Protein AF-A0A173W4I9-F1 (afdb_monomer_lite)

Radius of gyration: 25.07 Å; chains: 1; bounding box: 62×44×71 Å

Structure (mmCIF, N/CA/C/O backbone):
data_AF-A0A173W4I9-F1
#
_entry.id   AF-A0A173W4I9-F1
#
loop_
_atom_site.group_PDB
_atom_site.id
_atom_site.type_symbol
_atom_site.label_atom_id
_atom_site.label_alt_id
_atom_site.label_comp_id
_atom_site.label_asym_id
_atom_site.label_entity_id
_atom_site.label_seq_id
_atom_site.pdbx_PDB_ins_code
_atom_site.Cartn_x
_atom_site.Cartn_y
_atom_site.Cartn_z
_atom_site.occupancy
_atom_site.B_iso_or_equiv
_atom_site.auth_seq_id
_atom_site.auth_comp_id
_atom_site.auth_asym_id
_atom_site.auth_atom_id
_atom_site.pdbx_PDB_model_num
ATOM 1 N N . MET A 1 1 ? 8.060 25.726 -32.186 1.00 40.91 1 MET A N 1
ATOM 2 C CA . MET A 1 1 ? 8.024 24.539 -31.306 1.00 40.91 1 MET A CA 1
ATOM 3 C C . MET A 1 1 ? 9.187 23.653 -31.722 1.00 40.91 1 MET A C 1
ATOM 5 O O . MET A 1 1 ? 9.222 23.256 -32.879 1.00 40.91 1 MET A O 1
ATOM 9 N N . VAL A 1 2 ? 10.199 23.470 -30.872 1.00 37.38 2 VAL A N 1
ATOM 10 C CA . VAL A 1 2 ? 11.366 22.638 -31.219 1.00 37.38 2 V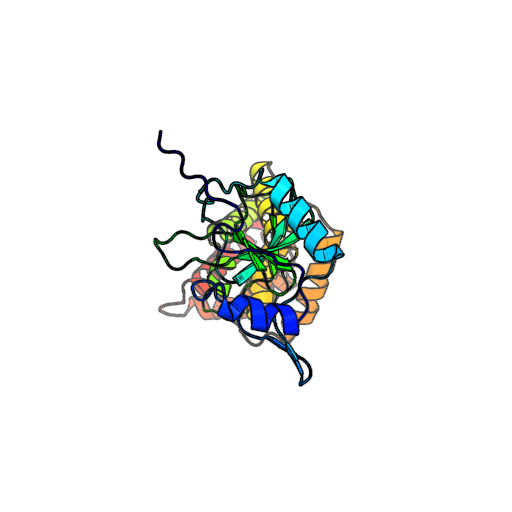AL A CA 1
ATOM 11 C C . VAL A 1 2 ? 10.938 21.176 -31.111 1.00 37.38 2 VAL A C 1
ATOM 13 O O . VAL A 1 2 ? 10.431 20.771 -30.070 1.00 37.38 2 VAL A O 1
ATOM 16 N N . ASN A 1 3 ? 11.084 20.404 -32.189 1.00 48.25 3 ASN A N 1
ATOM 17 C CA . ASN A 1 3 ? 10.835 18.965 -32.166 1.00 48.25 3 ASN A CA 1
ATOM 18 C C . ASN A 1 3 ? 11.936 18.296 -31.325 1.00 48.25 3 ASN A C 1
ATOM 20 O O . ASN A 1 3 ? 13.100 18.313 -31.715 1.00 48.25 3 ASN A O 1
ATOM 24 N N . THR A 1 4 ? 11.584 17.769 -30.153 1.00 57.00 4 THR A N 1
ATOM 25 C CA . THR A 1 4 ? 12.528 17.134 -29.215 1.00 57.00 4 THR A CA 1
ATOM 26 C C . THR A 1 4 ? 12.591 15.614 -29.354 1.00 57.00 4 THR A C 1
ATOM 28 O O . THR A 1 4 ? 13.256 14.957 -28.552 1.00 57.00 4 THR A O 1
ATOM 31 N N . LYS A 1 5 ? 11.916 15.041 -30.357 1.00 62.22 5 LYS A N 1
ATOM 32 C CA . LYS A 1 5 ? 11.878 13.596 -30.580 1.00 62.22 5 LYS A CA 1
ATOM 33 C C . LYS A 1 5 ? 13.250 13.048 -30.980 1.00 62.22 5 LYS A C 1
ATOM 35 O O . LYS A 1 5 ? 13.965 13.664 -31.769 1.00 62.22 5 LYS A O 1
ATOM 40 N N . ARG A 1 6 ? 13.620 11.884 -30.443 1.00 63.22 6 ARG A N 1
ATOM 41 C CA . ARG A 1 6 ? 14.870 11.169 -30.775 1.00 63.22 6 ARG A CA 1
ATOM 42 C C . ARG A 1 6 ? 14.572 9.746 -31.215 1.00 63.22 6 ARG A C 1
ATOM 44 O O . ARG A 1 6 ? 13.616 9.189 -30.706 1.00 63.22 6 ARG A O 1
ATOM 51 N N . PRO A 1 7 ? 15.379 9.104 -32.068 1.00 68.06 7 PRO A N 1
ATOM 52 C CA . PRO A 1 7 ? 15.163 7.697 -32.369 1.00 68.06 7 PRO A CA 1
ATOM 53 C C . PRO A 1 7 ? 15.166 6.808 -31.112 1.00 68.06 7 PRO A C 1
ATOM 55 O O . PRO A 1 7 ? 15.965 7.047 -30.204 1.00 68.06 7 PRO A O 1
ATOM 58 N N . LEU A 1 8 ? 14.311 5.775 -31.061 1.00 68.62 8 LEU A N 1
ATOM 59 C CA . LEU A 1 8 ? 14.163 4.886 -29.887 1.00 68.62 8 LEU A CA 1
ATOM 60 C C . LEU A 1 8 ? 15.501 4.357 -29.356 1.00 68.62 8 LEU A C 1
ATOM 62 O O . LEU A 1 8 ? 15.730 4.254 -28.155 1.00 68.62 8 LEU A O 1
ATOM 66 N N . LEU A 1 9 ? 16.399 4.057 -30.285 1.00 72.81 9 LEU A N 1
ATOM 67 C CA . LEU A 1 9 ? 17.717 3.504 -30.035 1.00 72.81 9 LEU A CA 1
ATOM 68 C C . LEU A 1 9 ? 18.762 4.367 -30.748 1.00 72.81 9 LEU A C 1
ATOM 70 O O . LEU A 1 9 ? 19.628 3.853 -31.439 1.00 72.81 9 LEU A O 1
ATOM 74 N N . TYR A 1 10 ? 18.666 5.696 -30.610 1.00 67.50 10 TYR A N 1
ATOM 75 C CA . TYR A 1 10 ? 19.456 6.660 -31.395 1.00 67.50 10 TYR A CA 1
ATOM 76 C C . TYR A 1 10 ? 20.985 6.501 -31.309 1.00 67.50 10 TYR A C 1
ATOM 78 O O . TYR A 1 10 ? 21.690 7.019 -32.169 1.00 67.50 10 TYR A O 1
ATOM 86 N N . ASN A 1 11 ? 21.490 5.784 -30.301 1.00 70.81 11 ASN A N 1
ATOM 87 C CA . ASN A 1 11 ? 22.911 5.476 -30.117 1.00 70.81 11 ASN A CA 1
ATOM 88 C C . ASN A 1 11 ? 23.282 4.013 -30.422 1.00 70.81 11 ASN A C 1
ATOM 90 O O . ASN A 1 11 ? 24.435 3.632 -30.226 1.00 70.81 11 ASN A O 1
ATOM 94 N N . TYR A 1 12 ? 22.335 3.187 -30.870 1.00 76.94 12 TYR A N 1
ATOM 95 C CA . TYR A 1 12 ? 22.558 1.769 -31.134 1.00 76.94 12 TYR A CA 1
ATOM 96 C C . TYR A 1 12 ? 22.303 1.431 -32.597 1.00 76.94 12 TYR A C 1
ATOM 98 O O . TYR A 1 12 ? 21.342 1.886 -33.213 1.00 76.94 12 TYR A O 1
ATOM 106 N N . VAL A 1 13 ? 23.161 0.568 -33.131 1.00 78.19 13 VAL A N 1
ATOM 107 C CA . VAL A 1 13 ? 23.010 -0.037 -34.451 1.00 78.19 13 VAL A CA 1
ATOM 108 C C . VAL A 1 13 ? 23.039 -1.546 -34.256 1.00 78.19 13 VAL A C 1
ATOM 110 O O . VAL A 1 13 ? 23.976 -2.076 -33.661 1.00 78.19 13 VAL A O 1
ATOM 113 N N . PHE A 1 14 ? 22.004 -2.227 -34.739 1.00 84.06 14 PHE A N 1
ATOM 114 C CA . PHE A 1 14 ? 21.912 -3.684 -34.697 1.00 84.06 14 PHE A CA 1
ATOM 115 C C . PHE A 1 14 ? 22.482 -4.248 -35.990 1.00 84.06 14 PHE A C 1
ATOM 117 O O . PHE A 1 14 ? 22.124 -3.797 -37.078 1.00 84.06 14 PHE A O 1
ATOM 124 N N . VAL A 1 15 ? 23.377 -5.223 -35.866 1.00 84.25 15 VAL A N 1
ATOM 125 C CA . VAL A 1 15 ? 24.056 -5.846 -37.001 1.00 84.25 15 VAL A CA 1
ATOM 126 C C . VAL A 1 15 ? 23.868 -7.350 -36.895 1.00 84.25 15 VAL A C 1
ATOM 128 O O . VAL A 1 15 ? 24.132 -7.935 -35.847 1.00 84.25 15 VAL A O 1
ATOM 131 N N . HIS A 1 16 ? 23.411 -7.969 -37.978 1.00 86.62 16 HIS A N 1
ATOM 132 C CA . HIS A 1 16 ? 23.367 -9.419 -38.101 1.00 86.62 16 HIS A CA 1
ATOM 133 C C . HIS A 1 16 ? 24.709 -9.893 -38.671 1.00 86.62 16 HIS A C 1
ATOM 135 O O . HIS A 1 16 ? 24.969 -9.712 -39.860 1.00 86.62 16 HIS A O 1
ATOM 141 N N . ALA A 1 17 ? 25.576 -10.420 -37.808 1.00 83.06 17 ALA A N 1
ATOM 142 C CA . ALA A 1 17 ? 26.940 -10.814 -38.148 1.00 83.06 17 ALA A CA 1
ATOM 143 C C . ALA A 1 17 ? 27.454 -11.911 -37.203 1.00 83.06 17 ALA A C 1
ATOM 145 O O . ALA A 1 17 ? 27.052 -11.989 -36.041 1.00 83.06 17 ALA A O 1
ATOM 146 N N . SER A 1 18 ? 28.375 -12.729 -37.701 1.00 83.62 18 SER A N 1
ATOM 147 C CA . SER A 1 18 ? 29.191 -13.661 -36.917 1.00 83.62 18 SER A CA 1
ATOM 148 C C . SER A 1 18 ? 30.296 -12.937 -36.132 1.00 83.62 18 SER A C 1
ATOM 150 O O . SER A 1 18 ? 30.616 -11.775 -36.398 1.00 83.62 18 SER A O 1
ATOM 152 N N . GLU A 1 19 ? 30.926 -13.617 -35.167 1.00 77.44 19 GLU A N 1
ATOM 153 C CA . GLU A 1 19 ? 32.027 -13.019 -34.393 1.00 77.44 19 GLU A CA 1
ATOM 154 C C . GLU A 1 19 ? 33.219 -12.609 -35.278 1.00 77.44 19 GLU A C 1
ATOM 156 O O . GLU A 1 19 ? 33.793 -11.538 -35.073 1.00 77.44 19 GLU A O 1
ATOM 161 N N . ASP A 1 20 ? 33.550 -13.400 -36.301 1.00 81.31 20 ASP A N 1
ATOM 162 C CA . ASP A 1 20 ? 34.651 -13.105 -37.231 1.00 81.31 20 ASP A CA 1
ATOM 163 C C . ASP A 1 20 ? 34.370 -11.851 -38.079 1.00 81.31 20 ASP A C 1
ATOM 165 O O . ASP A 1 20 ? 35.250 -11.010 -38.316 1.00 81.31 20 ASP A O 1
ATOM 169 N N . GLU A 1 21 ? 33.113 -11.671 -38.487 1.00 84.56 21 GLU A N 1
ATOM 170 C CA . GLU A 1 21 ? 32.650 -10.471 -39.187 1.00 84.56 21 GLU A CA 1
ATOM 171 C C . GLU A 1 21 ? 32.665 -9.245 -38.263 1.00 84.56 21 GLU A C 1
ATOM 173 O O . GLU A 1 21 ? 33.073 -8.164 -38.690 1.00 84.56 21 GLU A O 1
ATOM 178 N N . ILE A 1 22 ? 32.320 -9.407 -36.980 1.00 79.19 22 ILE A N 1
ATOM 179 C CA . ILE A 1 22 ? 32.403 -8.353 -35.954 1.00 79.19 22 ILE A CA 1
ATOM 180 C C . ILE A 1 22 ? 33.847 -7.852 -35.782 1.00 79.19 22 ILE A C 1
ATOM 182 O O . ILE A 1 22 ? 34.084 -6.638 -35.741 1.00 79.19 22 ILE A O 1
ATOM 186 N N . PHE A 1 23 ? 34.831 -8.757 -35.720 1.00 77.19 23 PHE A N 1
ATOM 187 C CA . PHE A 1 23 ? 36.249 -8.379 -35.641 1.00 77.19 23 PHE A CA 1
ATOM 188 C C . PHE A 1 23 ? 36.706 -7.589 -36.870 1.00 77.19 23 PHE A C 1
ATOM 190 O O . PHE A 1 23 ? 37.473 -6.627 -36.746 1.00 77.19 23 PHE A O 1
ATOM 197 N N . SER A 1 24 ? 36.205 -7.962 -38.045 1.00 80.62 24 SER A N 1
ATOM 198 C CA . SER A 1 24 ? 36.505 -7.277 -39.303 1.00 80.62 24 SER A CA 1
ATOM 199 C C . SER A 1 24 ? 35.850 -5.892 -39.360 1.00 80.62 24 SER A C 1
ATOM 201 O O . SER A 1 24 ? 36.526 -4.910 -39.670 1.00 80.62 24 SER A O 1
ATOM 203 N N . LEU A 1 25 ? 34.582 -5.779 -38.949 1.00 78.88 25 LEU A N 1
ATOM 204 C CA . LEU A 1 25 ? 33.828 -4.522 -38.858 1.00 78.88 25 LEU A CA 1
ATOM 205 C C . LEU A 1 25 ? 34.499 -3.499 -37.937 1.00 78.88 25 LEU A C 1
ATOM 207 O O . LEU A 1 25 ? 34.550 -2.310 -38.259 1.00 78.88 25 LEU A O 1
ATOM 211 N N . LYS A 1 26 ? 35.076 -3.948 -36.816 1.00 75.00 26 LYS A N 1
ATOM 212 C CA . LYS A 1 26 ? 35.781 -3.070 -35.870 1.00 75.00 26 LYS A CA 1
ATOM 213 C C . LYS A 1 26 ? 37.003 -2.381 -36.491 1.00 75.00 26 LYS A C 1
ATOM 215 O O . LYS A 1 26 ? 37.354 -1.276 -36.085 1.00 75.00 26 LYS A O 1
ATOM 220 N N . ARG A 1 27 ? 37.641 -3.002 -37.491 1.00 75.62 27 ARG A N 1
ATOM 221 C CA . ARG A 1 27 ? 38.767 -2.398 -38.228 1.00 75.62 27 ARG A CA 1
ATOM 222 C C . ARG A 1 27 ? 38.309 -1.295 -39.181 1.00 75.62 27 ARG A C 1
ATOM 224 O O . ARG A 1 27 ? 39.072 -0.368 -39.428 1.00 75.62 27 ARG A O 1
ATOM 231 N N . THR A 1 28 ? 37.091 -1.395 -39.709 1.00 76.94 28 THR A N 1
ATOM 232 C CA . THR A 1 28 ? 36.529 -0.444 -40.682 1.00 76.94 28 THR A CA 1
ATOM 233 C C . THR A 1 28 ? 35.700 0.669 -40.042 1.00 76.94 28 THR A C 1
ATOM 235 O O . THR A 1 28 ? 35.569 1.738 -40.629 1.00 76.94 28 THR A O 1
ATOM 238 N N . LEU A 1 29 ? 35.155 0.447 -38.841 1.00 75.88 29 LEU A N 1
ATOM 239 C CA . LEU A 1 29 ? 34.267 1.376 -38.133 1.00 75.88 29 LEU A CA 1
ATOM 240 C C . LEU A 1 29 ? 34.763 1.651 -36.697 1.00 75.88 29 LEU A C 1
ATOM 242 O O . LEU A 1 29 ? 34.082 1.309 -35.731 1.00 75.88 29 LEU A O 1
ATOM 246 N N . PRO A 1 30 ? 35.935 2.293 -36.523 1.00 70.94 30 PRO A N 1
ATOM 247 C CA . PRO A 1 30 ? 36.577 2.450 -35.212 1.00 70.94 30 PRO A CA 1
ATOM 248 C C . PRO A 1 30 ? 35.808 3.356 -34.236 1.00 70.94 30 PRO A C 1
ATOM 250 O O . PRO A 1 30 ? 36.091 3.348 -33.042 1.00 70.94 30 PRO A O 1
ATOM 253 N N . LEU A 1 31 ? 34.852 4.148 -34.734 1.00 70.88 31 LEU A N 1
ATOM 254 C CA . LEU A 1 31 ? 34.030 5.058 -33.929 1.00 70.88 31 LEU A CA 1
ATOM 255 C C . LEU A 1 31 ? 32.879 4.347 -33.203 1.00 70.88 31 LEU A C 1
ATOM 257 O O . LEU A 1 31 ? 32.337 4.895 -32.245 1.00 70.88 31 LEU A O 1
ATOM 261 N N . TYR A 1 32 ? 32.505 3.143 -33.642 1.00 69.25 32 TYR A N 1
ATOM 262 C CA . TYR A 1 32 ? 31.435 2.368 -33.026 1.00 69.25 32 TYR A CA 1
ATOM 263 C C . TYR A 1 32 ? 32.016 1.351 -32.051 1.00 69.25 32 TYR A C 1
ATOM 265 O O . TYR A 1 32 ? 32.906 0.568 -32.382 1.00 69.25 32 TYR A O 1
ATOM 273 N N . ASN A 1 33 ? 31.479 1.348 -30.834 1.00 74.62 33 ASN A N 1
ATOM 274 C CA . ASN A 1 33 ? 31.843 0.382 -29.812 1.00 74.62 33 ASN A CA 1
ATOM 275 C C . ASN A 1 33 ? 30.737 -0.659 -29.674 1.00 74.62 33 ASN A C 1
ATOM 277 O O . ASN A 1 33 ? 29.567 -0.316 -29.511 1.00 74.62 33 ASN A O 1
ATOM 281 N N . PHE A 1 34 ? 31.123 -1.933 -29.701 1.00 74.94 34 PHE A N 1
ATOM 282 C CA . PHE A 1 34 ? 30.233 -3.013 -29.292 1.00 74.94 34 PHE A CA 1
ATOM 283 C C . PHE A 1 34 ? 29.976 -2.929 -27.789 1.00 74.94 34 PHE A C 1
ATOM 285 O O . PHE A 1 34 ? 30.840 -2.493 -27.020 1.00 74.94 34 PHE A O 1
ATOM 292 N N . LEU A 1 35 ? 28.792 -3.377 -27.374 1.00 74.06 35 LEU A N 1
ATOM 293 C CA . LEU A 1 35 ? 28.465 -3.489 -25.960 1.00 74.06 35 LEU A CA 1
ATOM 294 C C . LEU A 1 35 ? 29.471 -4.403 -25.232 1.00 74.06 35 LEU A C 1
ATOM 296 O O . LEU A 1 35 ? 29.987 -5.352 -25.836 1.00 74.06 35 LEU A O 1
ATOM 300 N N . PRO A 1 36 ? 29.755 -4.138 -23.941 1.00 71.06 36 PRO A N 1
ATOM 301 C CA . PRO A 1 36 ? 30.640 -4.980 -23.145 1.00 71.06 36 PRO A CA 1
ATOM 302 C C . PRO A 1 36 ? 30.188 -6.441 -23.159 1.00 71.06 36 PRO A C 1
ATOM 304 O O . PRO A 1 36 ? 28.990 -6.727 -23.148 1.00 71.06 36 PRO A O 1
ATOM 307 N N . ARG A 1 37 ? 31.151 -7.370 -23.154 1.00 74.38 37 ARG A N 1
ATOM 308 C CA . ARG A 1 37 ? 30.842 -8.801 -23.093 1.00 74.38 37 ARG A CA 1
ATOM 309 C C . ARG A 1 37 ? 30.132 -9.143 -21.788 1.00 74.38 37 ARG A C 1
ATOM 311 O O . ARG A 1 37 ? 30.540 -8.694 -20.716 1.00 74.38 37 ARG A O 1
ATOM 318 N N . VAL A 1 38 ? 29.119 -9.992 -21.884 1.00 68.88 38 VAL A N 1
ATOM 319 C CA . VAL A 1 38 ? 28.402 -10.531 -20.727 1.00 68.88 38 VAL A CA 1
ATOM 320 C C . VAL A 1 38 ? 29.040 -11.863 -20.354 1.00 68.88 38 VAL A C 1
ATOM 322 O O . VAL A 1 38 ? 29.400 -12.658 -21.223 1.00 68.88 38 VAL A O 1
ATOM 325 N N . SER A 1 39 ? 29.225 -12.081 -19.052 1.00 60.59 39 SER A N 1
ATOM 326 C CA . SER A 1 39 ? 29.755 -13.335 -18.517 1.00 60.59 39 SER A CA 1
ATOM 327 C C . SER A 1 39 ? 28.636 -14.082 -17.809 1.00 60.59 39 SER A C 1
ATOM 329 O O . SER A 1 39 ? 28.145 -13.629 -16.779 1.00 60.59 39 SER A O 1
ATOM 331 N N . SER A 1 40 ? 28.233 -15.220 -18.365 1.00 58.44 40 SER A N 1
ATOM 332 C CA . SER A 1 40 ? 27.232 -16.105 -17.768 1.00 58.44 40 SER A CA 1
ATOM 333 C C . SER A 1 40 ? 27.688 -17.554 -17.920 1.00 58.44 40 SER A C 1
ATOM 335 O O . SER A 1 40 ? 28.161 -17.953 -18.985 1.00 58.44 40 SER A O 1
ATOM 337 N N . GLY A 1 41 ? 27.632 -18.334 -16.836 1.00 58.94 41 GLY A N 1
ATOM 338 C CA . GLY A 1 41 ? 27.992 -19.759 -16.852 1.00 58.94 41 GLY A CA 1
ATOM 339 C C . GLY A 1 41 ? 29.429 -20.071 -17.304 1.00 58.94 41 GLY A C 1
ATOM 340 O O . GLY A 1 41 ? 29.657 -21.097 -17.938 1.00 58.94 41 GLY A O 1
ATOM 341 N N . GLY A 1 42 ? 30.397 -19.185 -17.035 1.00 68.19 42 GLY A N 1
ATOM 342 C CA . GLY A 1 42 ? 31.808 -19.381 -17.406 1.00 68.19 42 GLY A CA 1
ATOM 343 C C . GLY A 1 42 ? 32.149 -19.089 -18.874 1.00 68.19 42 GLY A C 1
ATOM 344 O O . GLY A 1 42 ? 33.289 -19.303 -19.282 1.00 68.19 42 GLY A O 1
ATOM 345 N N . ARG A 1 43 ? 31.199 -18.579 -19.671 1.00 65.56 43 ARG A N 1
ATOM 346 C CA . ARG A 1 43 ? 31.423 -18.135 -21.057 1.00 65.56 43 ARG A CA 1
ATOM 347 C C . ARG A 1 43 ? 31.270 -16.618 -21.166 1.00 65.56 43 ARG A C 1
ATOM 349 O O . ARG A 1 43 ? 30.379 -16.041 -20.547 1.00 65.56 43 ARG A O 1
ATOM 356 N N . SER A 1 44 ? 32.139 -15.988 -21.959 1.00 75.56 44 SER A N 1
ATOM 357 C CA . SER A 1 44 ? 32.142 -14.543 -22.223 1.00 75.56 44 SER A CA 1
ATOM 358 C C . SER A 1 44 ? 31.826 -14.280 -23.692 1.00 75.56 44 SER A C 1
ATOM 360 O O . SER A 1 44 ? 32.626 -14.624 -24.563 1.00 75.56 44 SER A O 1
ATOM 362 N N . TYR A 1 45 ? 30.678 -13.666 -23.965 1.00 75.69 45 TYR A N 1
ATOM 363 C CA . TYR A 1 45 ? 30.173 -13.433 -25.320 1.00 75.69 45 TYR A CA 1
ATOM 364 C C . TYR A 1 45 ? 29.691 -11.988 -25.489 1.00 75.69 45 TYR A C 1
ATOM 366 O O . TYR A 1 45 ? 29.387 -11.303 -24.507 1.00 75.69 45 TYR A O 1
ATOM 374 N N . PHE A 1 46 ? 29.659 -11.494 -26.730 1.00 77.44 46 PHE A N 1
ATOM 375 C CA . PHE A 1 46 ? 29.009 -10.214 -27.021 1.00 77.44 46 PHE A CA 1
ATOM 376 C C . PHE A 1 46 ? 27.496 -10.347 -26.828 1.00 77.44 46 PHE A C 1
ATOM 378 O O . PHE A 1 46 ? 26.945 -11.358 -27.259 1.00 77.44 46 PHE A O 1
ATOM 385 N N . PRO A 1 47 ? 26.810 -9.358 -26.226 1.00 79.31 47 PRO A N 1
ATOM 386 C CA . PRO A 1 47 ? 25.354 -9.366 -26.169 1.00 79.31 47 PRO A CA 1
ATOM 387 C C . PRO A 1 47 ? 24.775 -9.562 -27.570 1.00 79.31 47 PRO A C 1
ATOM 389 O O . PRO A 1 47 ? 25.069 -8.781 -28.474 1.00 79.31 47 PRO A O 1
ATOM 392 N N . TYR A 1 48 ? 23.975 -10.609 -27.741 1.00 80.38 48 TYR A N 1
ATOM 393 C CA . TYR A 1 48 ? 23.243 -10.884 -28.970 1.00 80.38 48 TYR A CA 1
ATOM 394 C C . TYR A 1 48 ? 21.750 -10.927 -28.665 1.00 80.38 48 TYR A C 1
ATOM 396 O O . TYR A 1 48 ? 21.349 -11.152 -27.523 1.00 80.38 48 TYR A O 1
ATOM 404 N N . LEU A 1 49 ? 20.949 -10.703 -29.700 1.00 79.00 49 LEU A N 1
ATOM 405 C CA . LEU A 1 49 ? 19.513 -10.933 -29.681 1.00 79.00 49 LEU A CA 1
ATOM 406 C C . LEU A 1 49 ? 19.226 -12.127 -30.584 1.00 79.00 49 LEU A C 1
ATOM 408 O O . LEU A 1 49 ? 19.745 -12.192 -31.697 1.00 79.00 49 LEU A O 1
ATOM 412 N N . SER A 1 50 ? 18.411 -13.065 -30.120 1.00 82.00 50 SER A N 1
ATOM 413 C CA . SER A 1 50 ? 17.809 -14.065 -31.002 1.00 82.00 50 SER A CA 1
ATOM 414 C C . SER A 1 50 ? 16.809 -13.410 -31.958 1.00 82.00 50 SER A C 1
ATOM 416 O O . SER A 1 50 ? 16.316 -12.309 -31.706 1.00 82.00 50 SER A O 1
ATOM 418 N N . ASP A 1 51 ? 16.451 -14.101 -33.040 1.00 81.75 51 ASP A N 1
ATOM 419 C CA . ASP A 1 51 ? 15.507 -13.575 -34.035 1.00 81.75 51 ASP A CA 1
ATOM 420 C C . ASP A 1 51 ? 14.172 -13.154 -33.410 1.00 81.75 51 ASP A C 1
ATOM 422 O O . ASP A 1 51 ? 13.672 -12.063 -33.674 1.00 81.75 51 ASP A O 1
ATOM 426 N N . ARG A 1 52 ? 13.647 -13.965 -32.482 1.00 79.94 52 ARG A N 1
ATOM 427 C CA . ARG A 1 52 ? 12.416 -13.661 -31.735 1.00 79.94 52 ARG A CA 1
ATOM 428 C C . ARG A 1 52 ? 12.541 -12.385 -30.899 1.00 79.94 52 ARG A C 1
ATOM 430 O O . ARG A 1 52 ? 11.585 -11.625 -30.734 1.00 79.94 52 ARG A O 1
ATOM 437 N N . GLU A 1 53 ? 13.714 -12.163 -30.326 1.00 76.31 53 GLU A N 1
ATOM 438 C CA . GLU A 1 53 ? 13.997 -10.987 -29.512 1.00 76.31 53 GLU A CA 1
ATOM 439 C C . GLU A 1 53 ? 14.150 -9.745 -30.395 1.00 76.31 53 GLU A C 1
ATOM 441 O O . GLU A 1 53 ? 13.600 -8.692 -30.079 1.00 76.31 53 GLU A O 1
ATOM 446 N N . MET A 1 54 ? 14.782 -9.883 -31.563 1.00 83.06 54 MET A N 1
ATOM 447 C CA . MET A 1 54 ? 14.832 -8.827 -32.572 1.00 83.06 54 MET A CA 1
ATOM 448 C C . MET A 1 54 ? 13.438 -8.500 -33.138 1.00 83.06 54 MET A C 1
ATOM 450 O O . MET A 1 54 ? 13.134 -7.333 -33.376 1.00 83.06 54 MET A O 1
ATOM 454 N N . ASP A 1 55 ? 12.559 -9.491 -33.307 1.00 81.12 55 ASP A N 1
ATOM 455 C CA . ASP A 1 55 ? 11.152 -9.282 -33.677 1.00 81.12 55 ASP A CA 1
ATOM 456 C C . ASP A 1 55 ? 10.394 -8.489 -32.619 1.00 81.12 55 ASP A C 1
ATOM 458 O O . ASP A 1 55 ? 9.706 -7.518 -32.942 1.00 81.12 55 ASP A O 1
ATOM 462 N N . THR A 1 56 ? 10.585 -8.846 -31.349 1.00 74.38 56 THR A N 1
ATOM 463 C CA . THR A 1 56 ? 10.037 -8.086 -30.220 1.00 74.38 56 THR A CA 1
ATOM 464 C C . THR A 1 56 ? 10.536 -6.644 -30.258 1.00 74.38 56 THR A C 1
ATOM 466 O O . THR A 1 56 ? 9.741 -5.713 -30.164 1.00 74.38 56 THR A O 1
ATOM 469 N N . LEU A 1 57 ? 11.838 -6.437 -30.470 1.00 76.81 57 LEU A N 1
ATOM 470 C CA . LEU A 1 57 ? 12.430 -5.105 -30.545 1.00 76.81 57 LEU A CA 1
ATOM 471 C C . LEU A 1 57 ? 11.867 -4.282 -31.713 1.00 76.81 57 LEU A C 1
ATOM 473 O O . LEU A 1 57 ? 11.570 -3.100 -31.545 1.00 76.81 57 LEU A O 1
ATOM 477 N N . ARG A 1 58 ? 11.687 -4.898 -32.887 1.00 80.94 58 ARG A N 1
ATOM 478 C CA . ARG A 1 58 ? 11.068 -4.254 -34.056 1.00 80.94 58 ARG A CA 1
ATOM 479 C C . ARG A 1 58 ? 9.628 -3.852 -33.781 1.00 80.94 58 ARG A C 1
ATOM 481 O O . ARG A 1 58 ? 9.235 -2.745 -34.137 1.00 80.94 58 ARG A O 1
ATOM 488 N N . TRP A 1 59 ? 8.861 -4.725 -33.134 1.00 79.75 59 TRP A N 1
ATOM 489 C CA . TRP A 1 59 ? 7.491 -4.424 -32.737 1.00 79.75 59 TRP A CA 1
ATOM 490 C C . TRP A 1 59 ? 7.439 -3.249 -31.752 1.00 79.75 59 TRP A C 1
ATOM 492 O O . TRP A 1 59 ? 6.681 -2.308 -31.966 1.00 79.75 59 TRP A O 1
ATOM 502 N N . VAL A 1 60 ? 8.318 -3.234 -30.745 1.00 71.69 60 VAL A N 1
ATOM 503 C CA . VAL A 1 60 ? 8.461 -2.108 -29.809 1.00 71.69 60 VAL A CA 1
ATOM 504 C C . VAL A 1 60 ? 8.807 -0.813 -30.550 1.00 71.69 60 VAL A C 1
ATOM 506 O O . VAL A 1 60 ? 8.168 0.214 -30.329 1.00 71.69 60 VAL A O 1
ATOM 509 N N . ALA A 1 61 ? 9.791 -0.848 -31.450 1.00 76.00 61 ALA A N 1
ATOM 510 C CA . ALA A 1 61 ? 10.204 0.311 -32.238 1.00 76.00 61 ALA A CA 1
ATOM 511 C C . ALA A 1 61 ? 9.073 0.850 -33.124 1.00 76.00 61 ALA A C 1
ATOM 513 O O . ALA A 1 61 ? 8.866 2.065 -33.192 1.00 76.00 61 ALA A O 1
ATOM 514 N N . ALA A 1 62 ? 8.293 -0.045 -33.732 1.00 76.81 62 ALA A N 1
ATOM 515 C CA . ALA A 1 62 ? 7.112 0.306 -34.508 1.00 76.81 62 ALA A CA 1
ATOM 516 C C . ALA A 1 62 ? 6.018 0.945 -33.639 1.00 76.81 62 ALA A C 1
ATOM 518 O O . ALA A 1 62 ? 5.445 1.956 -34.047 1.00 76.81 62 ALA A O 1
ATOM 519 N N . SER A 1 63 ? 5.791 0.439 -32.422 1.00 71.31 63 SER A N 1
ATOM 520 C CA . SER A 1 63 ? 4.870 1.045 -31.447 1.00 71.31 63 SER A CA 1
ATOM 521 C C . SER A 1 63 ? 5.255 2.486 -31.087 1.00 71.31 63 SER A C 1
ATOM 523 O O . SER A 1 63 ? 4.382 3.292 -30.776 1.00 71.31 63 SER A O 1
ATOM 525 N N . TYR A 1 64 ? 6.541 2.838 -31.199 1.00 66.44 64 TYR A N 1
ATOM 526 C CA . TYR A 1 64 ? 7.057 4.199 -31.012 1.00 66.44 64 TYR A CA 1
ATOM 527 C C . TYR A 1 64 ? 7.218 5.002 -32.312 1.00 66.44 64 TYR A C 1
ATOM 529 O O . TYR A 1 64 ? 7.772 6.095 -32.285 1.00 66.44 64 TYR A O 1
ATOM 537 N N . SER A 1 65 ? 6.784 4.506 -33.476 1.00 71.38 65 SER A N 1
ATOM 538 C CA . SER A 1 65 ? 7.071 5.154 -34.775 1.00 71.38 65 SER A CA 1
ATOM 539 C C . SER A 1 65 ? 8.564 5.472 -34.980 1.00 71.38 65 SER A C 1
ATOM 541 O O . SER A 1 65 ? 8.915 6.459 -35.621 1.00 71.38 65 SER A O 1
ATOM 543 N N . ASN A 1 66 ? 9.451 4.652 -34.408 1.00 73.31 66 ASN A N 1
ATOM 544 C CA . ASN A 1 66 ? 10.895 4.877 -34.309 1.00 73.31 66 ASN A CA 1
ATOM 545 C C . ASN A 1 66 ? 11.333 6.167 -33.593 1.00 73.31 66 ASN A C 1
ATOM 547 O O . ASN A 1 66 ? 12.524 6.453 -33.606 1.00 73.31 66 ASN A O 1
ATOM 551 N N . GLU A 1 67 ? 10.449 6.914 -32.932 1.00 67.62 67 GLU A N 1
ATOM 552 C CA . GLU A 1 67 ? 10.750 8.185 -32.270 1.00 67.62 67 GLU A CA 1
ATOM 553 C C . GLU A 1 67 ? 10.269 8.189 -30.807 1.00 67.62 67 GLU A C 1
ATOM 555 O O . GLU A 1 67 ? 9.111 7.934 -30.504 1.00 67.62 67 GLU A O 1
ATOM 560 N N . LEU A 1 68 ? 11.155 8.553 -29.886 1.00 61.34 68 LEU A N 1
ATOM 561 C CA . LEU A 1 68 ? 10.882 8.876 -28.493 1.00 61.34 68 LEU A CA 1
ATOM 562 C C . LEU A 1 68 ? 10.575 10.370 -28.351 1.00 61.34 68 LEU A C 1
ATOM 564 O O . LEU A 1 68 ? 11.505 11.186 -28.373 1.00 61.34 68 LEU A O 1
ATOM 568 N N . PRO A 1 69 ? 9.305 10.763 -28.184 1.00 54.22 69 PRO A N 1
ATOM 569 C CA . PRO A 1 69 ? 8.968 12.061 -27.618 1.00 54.22 69 PRO A CA 1
ATOM 570 C C . PRO A 1 69 ? 9.435 12.134 -26.159 1.00 54.22 69 PRO A C 1
ATOM 572 O O . PRO A 1 69 ? 9.091 11.290 -25.336 1.00 54.22 69 PRO A O 1
ATOM 575 N N . VAL A 1 70 ? 10.233 13.154 -25.839 1.00 52.16 70 VAL A N 1
ATOM 576 C CA . VAL A 1 70 ? 10.692 13.407 -24.467 1.00 52.16 70 VAL A CA 1
ATOM 577 C C . VAL A 1 70 ? 9.505 13.929 -23.655 1.00 52.16 70 VAL A C 1
ATOM 579 O O . VAL A 1 70 ? 9.091 15.074 -23.837 1.00 52.16 70 VAL A O 1
ATOM 582 N N . TYR A 1 71 ? 8.952 13.088 -22.782 1.00 43.91 71 TYR A N 1
ATOM 583 C CA . TYR A 1 71 ? 7.892 13.440 -21.838 1.00 43.91 71 TYR A CA 1
ATOM 584 C C . TYR A 1 71 ? 8.316 13.059 -20.420 1.00 43.91 71 TYR A C 1
ATOM 586 O O . TYR A 1 71 ? 8.890 11.995 -20.216 1.00 43.91 71 TYR A O 1
ATOM 594 N N . VAL A 1 72 ? 8.032 13.934 -19.453 1.00 40.56 72 VAL A N 1
ATOM 595 C CA . VAL A 1 72 ? 8.376 13.727 -18.042 1.00 40.56 72 VAL A CA 1
ATOM 596 C C . VAL A 1 72 ? 7.161 13.119 -17.342 1.00 40.56 72 VAL A C 1
ATOM 598 O O . VAL A 1 72 ? 6.130 13.792 -17.273 1.00 40.56 72 VAL A O 1
ATOM 601 N N . PRO A 1 73 ? 7.240 11.885 -16.819 1.00 45.06 73 PRO A N 1
ATOM 602 C CA . PRO A 1 73 ? 6.132 11.304 -16.075 1.00 45.06 73 PRO A CA 1
ATOM 603 C C . PRO A 1 73 ? 5.881 12.088 -14.782 1.00 45.06 73 PRO A C 1
ATOM 605 O O . PRO A 1 73 ? 6.805 12.612 -14.151 1.00 45.06 73 PRO A O 1
ATOM 608 N N . ASP A 1 74 ? 4.616 12.144 -14.366 1.00 46.25 74 ASP A N 1
ATOM 609 C CA . ASP A 1 74 ? 4.228 12.800 -13.121 1.00 46.25 74 ASP A CA 1
ATOM 610 C C . ASP A 1 74 ? 4.750 11.973 -11.930 1.00 46.25 74 ASP A C 1
ATOM 612 O O . ASP A 1 74 ? 4.262 10.891 -11.595 1.00 46.25 74 ASP A O 1
ATOM 616 N N . SER A 1 75 ? 5.853 12.449 -11.352 1.00 47.41 75 SER A N 1
ATOM 617 C CA . SER A 1 75 ? 6.812 11.683 -10.537 1.00 47.41 75 SER A CA 1
ATOM 618 C C . SER A 1 75 ? 6.348 11.302 -9.120 1.00 47.41 75 SER A C 1
ATOM 620 O O . SER A 1 75 ? 7.166 10.950 -8.262 1.00 47.41 75 SER A O 1
ATOM 622 N N . GLY A 1 76 ? 5.043 11.354 -8.855 1.00 52.88 76 GLY A N 1
ATOM 623 C CA . GLY A 1 76 ? 4.495 11.296 -7.501 1.00 52.88 76 GLY A CA 1
ATOM 624 C C . GLY A 1 76 ? 4.645 9.954 -6.775 1.00 52.88 76 GLY A C 1
ATOM 625 O O . GLY A 1 76 ? 4.579 9.941 -5.548 1.00 52.88 76 GLY A O 1
ATOM 626 N N . ARG A 1 77 ? 4.823 8.823 -7.480 1.00 57.62 77 ARG A N 1
ATOM 627 C CA . ARG A 1 77 ? 4.688 7.485 -6.852 1.00 57.62 77 ARG A CA 1
ATOM 628 C C . ARG A 1 77 ? 5.805 6.479 -7.104 1.00 57.62 77 ARG A C 1
ATOM 630 O O . ARG A 1 77 ? 5.872 5.512 -6.354 1.00 57.62 77 ARG A O 1
ATOM 637 N N . LEU A 1 78 ? 6.664 6.689 -8.099 1.00 60.19 78 LEU A N 1
ATOM 638 C CA . LEU A 1 78 ? 7.697 5.722 -8.484 1.00 60.19 78 LEU A CA 1
ATOM 639 C C . LEU A 1 78 ? 9.073 6.123 -7.938 1.00 60.19 78 LEU A C 1
ATOM 641 O O . LEU A 1 78 ? 9.496 7.285 -8.064 1.00 60.19 78 LEU A O 1
ATOM 645 N N . LEU A 1 79 ? 9.775 5.175 -7.313 1.00 62.50 79 LEU A N 1
ATOM 646 C CA . LEU A 1 79 ? 11.166 5.334 -6.887 1.00 62.50 79 LEU A CA 1
ATOM 647 C C . LEU A 1 79 ? 12.082 4.408 -7.685 1.00 62.50 79 LEU A C 1
ATOM 649 O O . LEU A 1 79 ? 11.666 3.443 -8.311 1.00 62.50 79 LEU A O 1
ATOM 653 N N . LYS A 1 80 ? 13.371 4.749 -7.688 1.00 66.62 80 LYS A N 1
ATOM 654 C CA . LYS A 1 80 ? 14.392 4.001 -8.419 1.00 66.62 80 LYS A CA 1
ATOM 655 C C . LYS A 1 80 ? 14.431 2.536 -7.965 1.00 66.62 80 LYS A C 1
ATOM 657 O O . LYS A 1 80 ? 14.594 2.278 -6.774 1.00 66.62 80 LYS A O 1
ATOM 662 N N . GLY A 1 81 ? 14.420 1.618 -8.923 1.00 66.12 81 GLY A N 1
ATOM 663 C CA . GLY A 1 81 ? 14.515 0.169 -8.766 1.00 66.12 81 GLY A CA 1
ATOM 664 C C . GLY A 1 81 ? 13.172 -0.533 -8.569 1.00 66.12 81 GLY A C 1
ATOM 665 O O . GLY A 1 81 ? 13.153 -1.752 -8.448 1.00 66.12 81 GLY A O 1
ATOM 666 N N . ASP A 1 82 ? 12.064 0.207 -8.489 1.00 67.44 82 ASP A N 1
ATOM 667 C CA . ASP A 1 82 ? 10.728 -0.383 -8.419 1.00 67.44 82 ASP A CA 1
ATOM 668 C C . ASP A 1 82 ? 10.461 -1.219 -9.671 1.00 67.44 82 ASP A C 1
ATOM 670 O O . ASP A 1 82 ? 10.690 -0.742 -10.786 1.00 67.44 82 ASP A O 1
ATOM 674 N N . ARG A 1 83 ? 9.944 -2.442 -9.508 1.00 71.69 83 ARG A N 1
ATOM 675 C CA . ARG A 1 83 ? 9.489 -3.251 -10.645 1.00 71.69 83 ARG A CA 1
ATOM 676 C C . ARG A 1 83 ? 7.998 -3.081 -10.842 1.00 71.69 83 ARG A C 1
ATOM 678 O O . ARG A 1 83 ? 7.219 -3.314 -9.920 1.00 71.69 83 ARG A O 1
ATOM 685 N N . VAL A 1 84 ? 7.596 -2.724 -12.052 1.00 68.06 84 VAL A N 1
ATOM 686 C CA . VAL A 1 84 ? 6.199 -2.457 -12.408 1.00 68.06 84 VAL A CA 1
ATOM 687 C C . VAL A 1 84 ? 5.755 -3.336 -13.572 1.00 68.06 84 VAL A C 1
ATOM 689 O O . VAL A 1 84 ? 6.573 -3.686 -14.421 1.00 68.06 84 VAL A O 1
ATOM 692 N N . ARG A 1 85 ? 4.467 -3.686 -13.632 1.00 74.06 85 ARG A N 1
ATOM 693 C CA . ARG A 1 85 ? 3.828 -4.282 -14.813 1.00 74.06 85 ARG A CA 1
ATOM 694 C C . ARG A 1 85 ? 2.929 -3.247 -15.451 1.00 74.06 85 ARG A C 1
ATOM 696 O O . ARG A 1 85 ? 2.171 -2.577 -14.757 1.00 74.06 85 ARG A O 1
ATOM 703 N N . ILE A 1 86 ? 2.991 -3.137 -16.767 1.00 70.75 86 ILE A N 1
ATOM 704 C CA . ILE A 1 86 ? 2.128 -2.227 -17.514 1.00 70.75 86 ILE A CA 1
ATOM 705 C C . ILE A 1 86 ? 0.749 -2.863 -17.671 1.00 70.75 86 ILE A C 1
ATOM 707 O O . ILE A 1 86 ? 0.638 -4.004 -18.118 1.00 70.75 86 ILE A O 1
ATOM 711 N N . THR A 1 87 ? -0.304 -2.137 -17.308 1.00 60.25 87 THR A N 1
ATOM 712 C CA . THR A 1 87 ? -1.682 -2.655 -17.294 1.00 60.25 87 THR A CA 1
ATOM 713 C C . THR A 1 87 ? -2.536 -2.125 -18.446 1.00 60.25 87 THR A C 1
ATOM 715 O O . THR A 1 87 ? -3.621 -2.654 -18.686 1.00 60.25 87 THR A O 1
ATOM 718 N N . SER A 1 88 ? -2.060 -1.122 -19.192 1.00 56.31 88 SER A N 1
ATOM 719 C CA . SER A 1 88 ? -2.751 -0.570 -20.362 1.00 56.31 88 SER A CA 1
ATOM 720 C C . SER A 1 88 ? -1.792 -0.014 -21.424 1.00 56.31 88 SER A C 1
ATOM 722 O O . SER A 1 88 ? -0.603 0.193 -21.191 1.00 56.31 88 SER A O 1
ATOM 724 N N . GLY A 1 89 ? -2.320 0.236 -22.626 1.00 65.06 89 GLY A N 1
ATOM 725 C CA . GLY A 1 89 ? -1.562 0.814 -23.738 1.00 65.06 89 GLY A CA 1
ATOM 726 C C . GLY A 1 89 ? -0.711 -0.202 -24.517 1.00 65.06 89 GLY A C 1
ATOM 727 O O . GLY A 1 89 ? -0.856 -1.415 -24.342 1.00 65.06 89 GLY A O 1
ATOM 728 N N . PRO A 1 90 ? 0.179 0.271 -25.408 1.00 59.62 90 PRO A N 1
ATOM 729 C CA . PRO A 1 90 ? 0.934 -0.596 -26.314 1.00 59.62 90 PRO A CA 1
ATOM 730 C C . PRO A 1 90 ? 1.839 -1.608 -25.605 1.00 59.62 90 PRO A C 1
ATOM 732 O O . PRO A 1 90 ? 2.141 -2.639 -26.183 1.00 59.62 90 PRO A O 1
ATOM 735 N N . PHE A 1 91 ? 2.242 -1.343 -24.360 1.00 65.12 91 PHE A N 1
ATOM 736 C CA . PHE A 1 91 ? 3.167 -2.174 -23.578 1.00 65.12 91 PHE A CA 1
ATOM 737 C C . PHE A 1 91 ? 2.463 -3.075 -22.556 1.00 65.12 91 PHE A C 1
ATOM 739 O O . PHE A 1 91 ? 3.116 -3.604 -21.660 1.00 65.12 91 PHE A O 1
ATOM 746 N N . THR A 1 92 ? 1.142 -3.251 -22.668 1.00 67.62 92 THR A N 1
ATOM 747 C CA . THR A 1 92 ? 0.343 -4.052 -21.724 1.00 67.62 92 THR A CA 1
ATOM 748 C C . THR A 1 92 ? 0.976 -5.430 -21.472 1.00 67.62 92 THR A C 1
ATOM 750 O O . THR A 1 92 ? 1.364 -6.127 -22.408 1.00 67.62 92 THR A O 1
ATOM 753 N N . ASN A 1 93 ? 1.041 -5.827 -20.197 1.00 69.25 93 ASN A N 1
ATOM 754 C CA . ASN A 1 93 ? 1.660 -7.040 -19.645 1.00 69.25 93 ASN A CA 1
ATOM 755 C C . ASN A 1 93 ? 3.195 -7.077 -19.597 1.00 69.25 93 ASN A C 1
ATOM 757 O O . ASN A 1 93 ? 3.746 -8.046 -19.073 1.00 69.25 93 ASN A O 1
ATOM 761 N N . MET A 1 94 ? 3.905 -6.056 -20.081 1.00 69.75 94 MET A N 1
ATOM 762 C CA . MET A 1 94 ? 5.365 -6.009 -19.942 1.00 69.75 94 MET A CA 1
ATOM 763 C C . MET A 1 94 ? 5.790 -5.588 -18.532 1.00 69.75 94 MET A C 1
ATOM 765 O O . MET A 1 94 ? 5.151 -4.745 -17.902 1.00 69.75 94 MET A O 1
ATOM 769 N N . GLU A 1 95 ? 6.892 -6.167 -18.052 1.00 73.88 95 GLU A N 1
ATOM 770 C CA . GLU A 1 95 ? 7.532 -5.789 -16.790 1.00 73.88 95 GLU A CA 1
ATOM 771 C C . GLU A 1 95 ? 8.669 -4.788 -17.031 1.00 73.88 95 GLU A C 1
ATOM 773 O O . GLU A 1 95 ? 9.411 -4.885 -18.009 1.00 73.88 95 GLU A O 1
ATOM 778 N N . ALA A 1 96 ? 8.816 -3.823 -16.130 1.00 69.94 96 ALA A N 1
ATOM 779 C CA . ALA A 1 96 ? 9.757 -2.713 -16.232 1.00 69.94 96 ALA A CA 1
ATOM 780 C C . ALA A 1 96 ? 10.415 -2.424 -14.877 1.00 69.94 96 ALA A C 1
ATOM 782 O O . ALA A 1 96 ? 9.844 -2.755 -13.840 1.00 69.94 96 ALA A O 1
ATOM 783 N N . GLU A 1 97 ? 11.591 -1.791 -14.879 1.00 67.50 97 GLU A N 1
ATOM 784 C CA . GLU A 1 97 ? 12.256 -1.306 -13.662 1.00 67.50 97 GLU A CA 1
ATOM 785 C C . GLU A 1 97 ? 12.386 0.216 -13.731 1.00 67.50 97 GLU A C 1
ATOM 787 O O . GLU A 1 97 ? 12.823 0.797 -14.724 1.00 67.50 97 GLU A O 1
ATOM 792 N N . VAL A 1 98 ? 12.030 0.906 -12.660 1.00 65.81 98 VAL A N 1
ATOM 793 C CA . VAL A 1 98 ? 12.147 2.361 -12.617 1.00 65.81 98 VAL A CA 1
ATOM 794 C C . VAL A 1 98 ? 13.623 2.743 -12.511 1.00 65.81 98 VAL A C 1
ATOM 796 O O . VAL A 1 98 ? 14.242 2.594 -11.461 1.00 65.81 98 VAL A O 1
ATOM 799 N N . VAL A 1 99 ? 14.213 3.293 -13.570 1.00 61.50 99 VAL A N 1
ATOM 800 C CA . VAL A 1 99 ? 15.612 3.736 -13.550 1.00 61.50 99 VAL A CA 1
ATOM 801 C C . VAL A 1 99 ? 15.660 5.255 -13.615 1.00 61.50 99 VAL A C 1
ATOM 803 O O . VAL A 1 99 ? 15.219 5.875 -14.571 1.00 61.50 99 VAL A O 1
ATOM 806 N N . VAL A 1 100 ? 16.263 5.878 -12.604 1.00 59.06 100 VAL A N 1
ATOM 807 C CA . VAL A 1 100 ? 16.532 7.322 -12.634 1.00 59.06 100 VAL A CA 1
ATOM 808 C C . VAL A 1 100 ? 17.729 7.576 -13.542 1.00 59.06 100 VAL A C 1
ATOM 810 O O . VAL A 1 100 ? 18.836 7.121 -13.233 1.00 59.06 100 VAL A O 1
ATOM 813 N N . GLN A 1 101 ? 17.523 8.310 -14.636 1.00 44.53 101 GLN A N 1
ATOM 814 C CA . GLN A 1 101 ? 18.620 8.758 -15.482 1.00 44.53 101 GLN A CA 1
ATOM 815 C C . GLN A 1 101 ? 19.439 9.836 -14.754 1.00 44.53 101 GLN A C 1
ATOM 817 O O . GLN A 1 101 ? 18.906 10.759 -14.137 1.00 44.53 101 GLN A O 1
ATOM 822 N N . SER A 1 102 ? 20.766 9.726 -14.825 1.00 34.44 102 SER A N 1
ATOM 823 C CA . SER A 1 102 ? 21.681 10.738 -14.295 1.00 34.44 102 SER A CA 1
ATOM 824 C C . SER A 1 102 ? 21.644 11.995 -15.170 1.00 34.44 102 SER A C 1
ATOM 826 O O . SER A 1 102 ? 22.382 12.102 -16.145 1.00 34.44 102 SER A O 1
ATOM 828 N N . GLY A 1 103 ? 20.775 12.942 -14.816 1.00 38.44 103 GLY A N 1
ATOM 829 C CA . GLY A 1 103 ? 20.728 14.281 -15.403 1.00 38.44 103 GLY A CA 1
ATOM 830 C C . GLY A 1 103 ? 19.385 14.971 -15.168 1.00 38.44 103 GLY A C 1
ATOM 831 O O . GLY A 1 103 ? 18.402 14.641 -15.813 1.00 38.44 103 GLY A O 1
ATOM 832 N N . GLY A 1 104 ? 19.345 15.950 -14.259 1.00 36.69 104 GLY A N 1
ATOM 833 C CA . GLY A 1 104 ? 18.228 16.902 -14.166 1.00 36.69 104 GLY A CA 1
ATOM 834 C C . GLY A 1 104 ? 17.019 16.503 -13.312 1.00 36.69 104 GLY A C 1
ATOM 835 O O . GLY A 1 104 ? 15.965 17.095 -13.476 1.00 36.69 104 GLY A O 1
ATOM 836 N N . GLY A 1 105 ? 17.128 15.538 -12.393 1.00 45.31 105 GLY A N 1
ATOM 837 C CA . GLY A 1 105 ? 16.052 15.265 -11.421 1.00 45.31 105 GLY A CA 1
ATOM 838 C C . GLY A 1 105 ? 14.778 14.634 -12.003 1.00 45.31 105 GLY A C 1
ATOM 839 O O . GLY A 1 105 ? 13.788 14.502 -11.285 1.00 45.31 105 GLY A O 1
ATOM 840 N N . HIS A 1 106 ? 14.807 14.214 -13.268 1.00 50.19 106 HIS A N 1
ATOM 841 C CA . HIS A 1 106 ? 13.714 13.502 -13.923 1.00 50.19 106 HIS A CA 1
ATOM 842 C C . HIS A 1 106 ? 13.796 11.999 -13.621 1.00 50.19 106 HIS A C 1
ATOM 844 O O . HIS A 1 106 ? 14.873 11.399 -13.643 1.00 50.19 106 HIS A O 1
ATOM 850 N N . LYS A 1 107 ? 12.653 11.396 -13.281 1.00 53.06 107 LYS A N 1
ATOM 851 C CA . LYS A 1 107 ? 12.529 9.957 -13.035 1.00 53.06 107 LYS A CA 1
ATOM 852 C C . LYS A 1 107 ? 11.783 9.343 -14.213 1.00 53.06 107 LYS A C 1
ATOM 854 O O . LYS A 1 107 ? 10.566 9.455 -14.250 1.00 53.06 107 LYS A O 1
ATOM 859 N N . ASP A 1 108 ? 12.483 8.700 -15.136 1.00 56.59 108 ASP A N 1
ATOM 860 C CA . ASP A 1 108 ? 11.827 7.942 -16.201 1.00 56.59 108 ASP A CA 1
ATOM 861 C C . ASP A 1 108 ? 11.570 6.504 -15.731 1.00 56.59 108 ASP A C 1
ATOM 863 O O . ASP A 1 108 ? 12.350 5.916 -14.977 1.00 56.59 108 ASP A O 1
ATOM 867 N N . VAL A 1 109 ? 10.447 5.922 -16.148 1.00 57.66 109 VAL A N 1
ATOM 868 C CA . VAL A 1 109 ? 10.216 4.481 -15.995 1.00 57.66 109 VAL A CA 1
ATOM 869 C C . VAL A 1 109 ? 10.861 3.810 -17.195 1.00 57.66 109 VAL A C 1
ATOM 871 O O . VAL A 1 109 ? 10.513 4.134 -18.329 1.00 57.66 109 VAL A O 1
ATOM 874 N N . MET A 1 110 ? 11.806 2.898 -16.971 1.00 62.34 110 MET A N 1
ATOM 875 C CA . MET A 1 110 ? 12.493 2.206 -18.058 1.00 62.34 110 MET A CA 1
ATOM 876 C C . MET A 1 110 ? 11.985 0.769 -18.139 1.00 62.34 110 MET A C 1
ATOM 878 O O . MET A 1 110 ? 12.020 0.009 -17.178 1.00 62.34 110 MET A O 1
ATOM 882 N N . VAL A 1 111 ? 11.529 0.351 -19.307 1.00 58.97 111 VAL A N 1
ATOM 883 C CA . VAL A 1 111 ? 11.215 -1.055 -19.550 1.00 58.97 111 VAL A CA 1
ATOM 884 C C . VAL A 1 111 ? 12.511 -1.789 -19.850 1.00 58.97 111 VAL A C 1
ATOM 886 O O . VAL A 1 111 ? 13.258 -1.379 -20.742 1.00 58.97 111 VAL A O 1
ATOM 889 N N . ARG A 1 112 ? 12.781 -2.880 -19.125 1.00 58.69 112 ARG A N 1
ATOM 890 C CA . ARG A 1 112 ? 13.834 -3.814 -19.523 1.00 58.69 112 ARG A CA 1
ATOM 891 C C . ARG A 1 112 ? 13.288 -4.652 -20.666 1.00 58.69 112 ARG A C 1
ATOM 893 O O . ARG A 1 112 ? 12.372 -5.448 -20.478 1.00 58.69 112 ARG A O 1
ATOM 900 N N . ILE A 1 113 ? 13.820 -4.446 -21.858 1.00 55.78 113 ILE A N 1
ATOM 901 C CA . ILE A 1 113 ? 13.411 -5.165 -23.057 1.00 55.78 113 ILE A CA 1
ATOM 902 C C . ILE A 1 113 ? 14.544 -6.100 -23.398 1.00 55.78 113 ILE A C 1
ATOM 904 O O . ILE A 1 113 ? 15.568 -5.632 -23.874 1.00 55.78 113 ILE A O 1
ATOM 908 N N . LEU A 1 114 ? 14.354 -7.406 -23.181 1.00 51.38 114 LEU A N 1
ATOM 909 C CA . LEU A 1 114 ? 15.411 -8.410 -23.367 1.00 51.38 114 LEU A CA 1
ATOM 910 C C . LEU A 1 114 ? 16.501 -8.188 -22.304 1.00 51.38 114 LEU A C 1
ATOM 912 O O . LEU A 1 114 ? 16.739 -7.061 -21.881 1.00 51.38 114 LEU A O 1
ATOM 916 N N . ASP A 1 115 ? 17.150 -9.231 -21.791 1.00 50.62 115 ASP A N 1
ATOM 917 C CA . ASP A 1 115 ? 17.996 -9.139 -20.578 1.00 50.62 115 ASP A CA 1
ATOM 918 C C . ASP A 1 115 ? 19.215 -8.183 -20.672 1.00 50.62 115 ASP A C 1
ATOM 920 O O . ASP A 1 115 ? 20.029 -8.104 -19.753 1.00 50.62 115 ASP A O 1
ATOM 924 N N . CYS A 1 116 ? 19.344 -7.427 -21.765 1.00 46.53 116 CYS A N 1
ATOM 925 C CA . CYS A 1 116 ? 20.425 -6.506 -22.072 1.00 46.53 116 CYS A CA 1
ATOM 926 C C . CYS A 1 116 ? 20.006 -5.092 -22.534 1.00 46.53 116 CYS A C 1
ATOM 928 O O . CYS A 1 116 ? 20.905 -4.260 -22.681 1.00 46.53 116 CYS A O 1
ATOM 930 N N . LEU A 1 117 ? 18.718 -4.771 -22.762 1.00 55.34 117 LEU A N 1
ATOM 931 C CA . LEU A 1 117 ? 18.307 -3.435 -23.242 1.00 55.34 117 LEU A CA 1
ATOM 932 C C . LEU A 1 117 ? 17.276 -2.763 -22.328 1.00 55.34 117 LEU A C 1
ATOM 934 O O . LEU A 1 117 ? 16.414 -3.397 -21.727 1.00 55.34 117 LEU A O 1
ATOM 938 N N . TRP A 1 118 ? 17.368 -1.436 -22.255 1.00 59.88 118 TRP A N 1
ATOM 939 C CA . TRP A 1 118 ? 16.495 -0.576 -21.460 1.00 59.88 118 TRP A CA 1
ATOM 940 C C . TRP A 1 118 ? 15.892 0.493 -22.360 1.00 59.88 118 TRP A C 1
ATOM 942 O O . TRP A 1 118 ? 16.628 1.191 -23.059 1.00 59.88 118 TRP A O 1
ATOM 952 N N . VAL A 1 119 ? 14.570 0.632 -22.340 1.00 59.81 119 VAL A N 1
ATOM 953 C CA . VAL A 1 119 ? 13.839 1.573 -23.198 1.00 59.81 119 VAL A CA 1
ATOM 954 C C . VAL A 1 119 ? 12.919 2.442 -22.338 1.00 59.81 119 VAL A C 1
ATOM 956 O O . VAL A 1 119 ? 12.192 1.892 -21.512 1.00 59.81 119 VAL A O 1
ATOM 959 N N . PRO A 1 120 ? 12.935 3.779 -22.489 1.00 58.84 120 PRO A N 1
ATOM 960 C CA . PRO A 1 120 ? 12.058 4.651 -21.719 1.00 58.84 120 PRO A CA 1
ATOM 961 C C . PRO A 1 120 ? 10.601 4.418 -22.106 1.00 58.84 120 PRO A C 1
ATOM 963 O O . PRO A 1 120 ? 10.261 4.307 -23.284 1.00 58.84 120 PRO A O 1
ATOM 966 N N . LEU A 1 121 ? 9.750 4.332 -21.094 1.00 60.50 121 LEU A N 1
ATOM 967 C CA . LEU A 1 121 ? 8.316 4.173 -21.244 1.00 60.50 121 LEU A CA 1
ATOM 968 C C . LEU A 1 121 ? 7.678 5.546 -21.499 1.00 60.50 121 LEU A C 1
ATOM 970 O O . LEU A 1 121 ? 7.896 6.485 -20.732 1.00 60.50 121 LEU A O 1
ATOM 974 N N . PHE A 1 122 ? 6.900 5.678 -22.575 1.00 56.34 122 PHE A N 1
ATOM 975 C CA . PHE A 1 122 ? 6.178 6.920 -22.866 1.00 56.34 122 PHE A CA 1
ATOM 976 C C . PHE A 1 122 ? 4.875 7.020 -22.062 1.00 56.34 122 PHE A C 1
ATOM 978 O O . PHE A 1 122 ? 4.189 6.017 -21.897 1.00 56.34 122 PHE A O 1
ATOM 985 N N . GLU A 1 123 ? 4.579 8.241 -21.594 1.00 51.28 123 GLU A N 1
ATOM 986 C CA . GLU A 1 123 ? 3.352 8.700 -20.922 1.00 51.28 123 GLU A CA 1
ATOM 987 C C . GLU A 1 123 ? 2.617 7.619 -20.124 1.00 51.28 123 GLU A C 1
ATOM 989 O O . GLU A 1 123 ? 1.650 7.026 -20.588 1.00 51.28 123 GLU A O 1
ATOM 994 N N . VAL A 1 124 ? 3.068 7.397 -18.890 1.00 50.22 124 VAL A N 1
ATOM 995 C CA . VAL A 1 124 ? 2.380 6.497 -17.968 1.00 50.22 124 VAL A CA 1
ATOM 996 C C . VAL A 1 124 ? 1.698 7.290 -16.891 1.00 50.22 124 VAL A C 1
ATOM 998 O O . VAL A 1 124 ? 2.330 7.905 -16.027 1.00 50.22 124 VAL A O 1
ATOM 1001 N N . ARG A 1 125 ? 0.374 7.265 -16.952 1.00 51.34 125 ARG A N 1
ATOM 1002 C CA . ARG A 1 125 ? -0.473 7.911 -15.967 1.00 51.34 125 ARG A CA 1
ATOM 1003 C C . ARG A 1 125 ? -0.644 6.992 -14.767 1.00 51.34 125 ARG A C 1
ATOM 1005 O O . ARG A 1 125 ? -0.557 5.765 -14.850 1.00 51.34 125 ARG A O 1
ATOM 1012 N N . ALA A 1 126 ? -0.908 7.595 -13.612 1.00 50.12 126 ALA A N 1
ATOM 1013 C CA . ALA A 1 126 ? -1.289 6.836 -12.430 1.00 50.12 126 ALA A CA 1
ATOM 1014 C C . ALA A 1 126 ? -2.524 5.968 -12.754 1.00 50.12 126 ALA A C 1
ATOM 1016 O O . ALA A 1 126 ? -3.589 6.500 -13.063 1.00 50.12 126 ALA A O 1
ATOM 1017 N N . GLY A 1 127 ? -2.371 4.640 -12.684 1.00 55.72 127 GLY A N 1
ATOM 1018 C CA . GLY A 1 127 ? -3.413 3.660 -13.025 1.00 55.72 127 GLY A CA 1
ATOM 1019 C C . GLY A 1 127 ? -3.124 2.788 -14.253 1.00 55.72 127 GLY A C 1
ATOM 1020 O O . GLY A 1 127 ? -3.831 1.805 -14.445 1.00 55.72 127 GLY A O 1
ATOM 1021 N N . GLU A 1 128 ? -2.088 3.106 -15.033 1.00 59.12 128 GLU A N 1
ATOM 1022 C CA . GLU A 1 128 ? -1.677 2.359 -16.242 1.00 59.12 128 GLU A CA 1
ATOM 1023 C C . GLU A 1 128 ? -0.525 1.369 -15.983 1.00 59.12 128 GLU A C 1
ATOM 1025 O O . GLU A 1 128 ? 0.027 0.749 -16.894 1.00 59.12 128 GLU A O 1
ATOM 1030 N N . TYR A 1 129 ? -0.157 1.219 -14.712 1.00 63.50 129 TYR A N 1
ATOM 1031 C CA . TYR A 1 129 ? 0.833 0.274 -14.224 1.00 63.50 129 TYR A CA 1
ATOM 1032 C C . TYR A 1 129 ? 0.457 -0.212 -12.824 1.00 63.50 129 TYR A C 1
ATOM 1034 O O . TYR A 1 129 ? -0.188 0.505 -12.054 1.00 63.50 129 TYR A O 1
ATOM 1042 N N . GLU A 1 130 ? 0.910 -1.413 -12.485 1.00 64.38 130 GLU A N 1
ATOM 1043 C CA . GLU A 1 130 ? 0.881 -1.972 -11.134 1.00 64.38 130 GLU A CA 1
ATOM 1044 C C . GLU A 1 130 ? 2.314 -2.162 -10.627 1.00 64.38 130 GLU A C 1
ATOM 1046 O O . GLU A 1 130 ? 3.207 -2.557 -11.378 1.00 64.38 130 GLU A O 1
ATOM 1051 N N . LEU A 1 131 ? 2.559 -1.862 -9.353 1.00 63.56 131 LEU A N 1
ATOM 1052 C CA . LEU A 1 131 ? 3.846 -2.134 -8.720 1.00 63.56 131 LEU A CA 1
ATOM 1053 C C . LEU A 1 131 ? 3.892 -3.618 -8.337 1.00 63.56 131 LEU A C 1
ATOM 1055 O O . LEU A 1 131 ? 3.044 -4.094 -7.589 1.00 63.56 131 LEU A O 1
ATOM 1059 N N . ILE A 1 132 ? 4.863 -4.362 -8.854 1.00 66.88 132 ILE A N 1
ATOM 1060 C CA . ILE A 1 132 ? 5.014 -5.802 -8.600 1.00 66.88 132 ILE A CA 1
ATOM 1061 C C . ILE A 1 132 ? 5.989 -6.036 -7.443 1.00 66.88 132 ILE A C 1
ATOM 1063 O O . ILE A 1 132 ? 5.802 -6.944 -6.635 1.00 66.88 132 ILE A O 1
ATOM 1067 N N . GLU A 1 133 ? 7.037 -5.214 -7.353 1.00 66.19 133 GLU A N 1
ATOM 1068 C CA . GLU A 1 133 ? 8.108 -5.384 -6.372 1.00 66.19 133 GLU A CA 1
ATOM 1069 C C . GLU A 1 133 ? 8.700 -4.028 -5.977 1.00 66.19 133 GLU A C 1
ATOM 1071 O O . GLU A 1 133 ? 8.985 -3.187 -6.833 1.00 66.19 133 GLU A O 1
ATOM 1076 N N . LEU A 1 134 ? 8.883 -3.820 -4.672 1.00 63.00 134 LEU A N 1
ATOM 1077 C CA . LEU A 1 134 ? 9.580 -2.652 -4.134 1.00 63.00 134 LEU A CA 1
ATOM 1078 C C . LEU A 1 134 ? 11.087 -2.875 -4.222 1.00 63.00 134 LEU A C 1
ATOM 1080 O O . LEU A 1 134 ? 11.564 -3.950 -3.865 1.00 63.00 134 LEU A O 1
ATOM 1084 N N . ASN A 1 135 ? 11.852 -1.842 -4.576 1.00 60.88 135 ASN A N 1
ATOM 1085 C CA . ASN A 1 135 ? 13.306 -1.924 -4.452 1.00 60.88 135 ASN A CA 1
ATOM 1086 C C . ASN A 1 135 ? 13.732 -2.022 -2.980 1.00 60.88 135 ASN A C 1
ATOM 1088 O O . ASN A 1 135 ? 13.768 -1.013 -2.270 1.00 60.88 135 ASN A O 1
ATOM 1092 N N . THR A 1 136 ? 14.118 -3.215 -2.529 1.00 53.00 136 THR A N 1
ATOM 1093 C CA . THR A 1 136 ? 14.559 -3.460 -1.149 1.00 53.00 136 THR A CA 1
ATOM 1094 C C . THR A 1 136 ? 16.025 -3.113 -0.882 1.00 53.00 136 THR A C 1
ATOM 1096 O O . THR A 1 136 ? 16.447 -3.054 0.274 1.00 53.00 136 THR A O 1
ATOM 1099 N N . GLY A 1 137 ? 16.792 -2.762 -1.922 1.00 45.97 137 GLY A N 1
ATOM 1100 C CA . GLY A 1 137 ? 18.216 -2.424 -1.832 1.00 45.97 137 GLY A CA 1
ATOM 1101 C C . GLY A 1 137 ? 18.542 -1.010 -1.325 1.00 45.97 137 GLY A C 1
ATOM 1102 O O . GLY A 1 137 ? 19.719 -0.672 -1.199 1.00 45.97 137 GLY A O 1
ATOM 1103 N N . GLY A 1 138 ? 17.547 -0.158 -1.037 1.00 47.66 138 GLY A N 1
ATOM 1104 C CA . GLY A 1 138 ? 17.762 1.248 -0.661 1.00 47.66 138 GLY A CA 1
ATOM 1105 C C . GLY A 1 138 ? 16.952 1.742 0.546 1.00 47.66 138 GLY A C 1
ATOM 1106 O O . GLY A 1 138 ? 15.950 1.157 0.941 1.00 47.66 138 GLY A O 1
ATOM 1107 N N . LYS A 1 139 ? 17.331 2.913 1.093 1.00 46.84 139 LYS A N 1
ATOM 1108 C CA . LYS A 1 139 ? 16.614 3.653 2.168 1.00 46.84 139 LYS A CA 1
ATOM 1109 C C . LYS A 1 139 ? 15.152 4.027 1.833 1.00 46.84 139 LYS A C 1
ATOM 1111 O O . LYS A 1 139 ? 14.461 4.592 2.677 1.00 46.84 139 LYS A O 1
ATOM 1116 N N . HIS A 1 140 ? 14.699 3.740 0.616 1.00 53.12 140 HIS A N 1
ATOM 1117 C CA . HIS A 1 140 ? 13.475 4.248 0.000 1.00 53.12 140 HIS A CA 1
ATOM 1118 C C . HIS A 1 140 ? 12.242 3.342 0.172 1.00 53.12 140 HIS A C 1
ATOM 1120 O O . HIS A 1 140 ? 11.125 3.819 -0.008 1.00 53.12 140 HIS A O 1
ATOM 1126 N N . VAL A 1 141 ? 12.413 2.088 0.618 1.00 50.19 141 VAL A N 1
ATOM 1127 C CA . VAL A 1 141 ? 11.304 1.155 0.927 1.00 50.19 141 VAL A CA 1
ATOM 1128 C C . VAL A 1 141 ? 10.312 1.759 1.922 1.00 50.19 141 VAL A C 1
ATOM 1130 O O . VAL A 1 141 ? 9.098 1.628 1.783 1.00 50.19 141 VAL A O 1
ATOM 1133 N N . TYR A 1 142 ? 10.832 2.454 2.935 1.00 49.56 142 TYR A N 1
ATOM 1134 C CA . TYR A 1 142 ? 10.005 3.067 3.969 1.00 49.56 142 TYR A CA 1
ATOM 1135 C C . TYR A 1 142 ? 9.189 4.243 3.429 1.00 49.56 142 TYR A C 1
ATOM 1137 O O . TYR A 1 142 ? 8.051 4.407 3.843 1.00 49.56 142 TYR A O 1
ATOM 1145 N N . THR A 1 143 ? 9.710 4.999 2.458 1.00 55.66 143 THR A N 1
ATOM 1146 C CA . THR A 1 143 ? 9.031 6.172 1.885 1.00 55.66 143 THR A CA 1
ATOM 1147 C C . THR A 1 143 ? 7.766 5.802 1.103 1.00 55.66 143 THR A C 1
ATOM 1149 O O . THR A 1 143 ? 6.804 6.558 1.137 1.00 55.66 143 THR A O 1
ATOM 1152 N N . HIS A 1 144 ? 7.719 4.635 0.449 1.00 59.81 144 HIS A N 1
ATOM 1153 C CA . HIS A 1 144 ? 6.502 4.172 -0.238 1.00 59.81 144 HIS A CA 1
ATOM 1154 C C . HIS A 1 144 ? 5.391 3.727 0.711 1.00 59.81 144 HIS A C 1
ATOM 1156 O O . HIS A 1 144 ? 4.209 3.867 0.392 1.00 59.81 144 HIS A O 1
ATOM 1162 N N . LEU A 1 145 ? 5.772 3.141 1.846 1.00 62.84 145 LEU A N 1
ATOM 1163 C CA . LEU A 1 145 ? 4.842 2.590 2.832 1.00 62.84 145 LEU A CA 1
ATOM 1164 C C . LEU A 1 145 ? 4.431 3.632 3.880 1.00 62.84 145 LEU A C 1
ATOM 1166 O O . LEU A 1 145 ? 3.341 3.532 4.433 1.00 62.84 145 LEU A O 1
ATOM 1170 N N . ASP A 1 146 ? 5.258 4.655 4.114 1.00 64.44 146 ASP A N 1
ATOM 1171 C CA . ASP A 1 146 ? 4.943 5.837 4.927 1.00 64.44 146 ASP A CA 1
ATOM 1172 C C . ASP A 1 146 ? 4.162 6.873 4.102 1.00 64.44 146 ASP A C 1
ATOM 1174 O O . ASP A 1 146 ? 4.507 8.052 4.022 1.00 64.44 146 ASP A O 1
ATOM 1178 N N . ASN A 1 147 ? 3.091 6.414 3.452 1.00 71.19 147 ASN A N 1
ATOM 1179 C CA . ASN A 1 147 ? 2.150 7.290 2.775 1.00 71.19 147 ASN A CA 1
ATOM 1180 C C . ASN A 1 147 ? 1.120 7.793 3.794 1.00 71.19 147 ASN A C 1
ATOM 1182 O O . ASN A 1 147 ? 0.025 7.235 3.911 1.00 71.19 147 ASN A O 1
ATOM 1186 N N . ASP A 1 148 ? 1.498 8.837 4.542 1.00 80.38 148 ASP A N 1
ATOM 1187 C CA . ASP A 1 148 ? 0.661 9.452 5.583 1.00 80.38 148 ASP A CA 1
ATOM 1188 C C . ASP A 1 148 ? -0.749 9.774 5.043 1.00 80.38 148 ASP A C 1
ATOM 1190 O O . ASP A 1 148 ? -1.728 9.547 5.746 1.00 80.38 148 ASP A O 1
ATOM 1194 N N . ARG A 1 149 ? -0.884 10.182 3.767 1.00 88.75 149 ARG A N 1
ATOM 1195 C CA . ARG A 1 149 ? -2.191 10.453 3.138 1.00 88.75 149 ARG A CA 1
ATOM 1196 C C . ARG A 1 149 ? -3.077 9.208 3.065 1.00 88.75 149 ARG A C 1
ATOM 1198 O O . ARG A 1 149 ? -4.248 9.283 3.416 1.00 88.75 149 ARG A O 1
ATOM 1205 N N . LEU A 1 150 ? -2.546 8.084 2.581 1.00 89.88 150 LEU A N 1
ATOM 1206 C CA . LEU A 1 150 ? -3.326 6.848 2.446 1.00 89.88 150 LEU A CA 1
ATOM 1207 C C . LEU A 1 150 ? -3.639 6.240 3.811 1.00 89.88 150 LEU A C 1
ATOM 1209 O O . LEU A 1 150 ? -4.759 5.806 4.051 1.00 89.88 150 LEU A O 1
ATOM 1213 N N . SER A 1 151 ? -2.651 6.233 4.706 1.00 91.69 151 SER A N 1
ATOM 1214 C CA . SER A 1 151 ? -2.794 5.650 6.037 1.00 91.69 151 SER A CA 1
ATOM 1215 C C . SER A 1 151 ? -3.797 6.423 6.896 1.00 91.69 151 SER A C 1
ATOM 1217 O O . SER A 1 151 ? -4.640 5.807 7.544 1.00 91.69 151 SER A O 1
ATOM 1219 N N . GLU A 1 152 ? -3.727 7.758 6.906 1.00 94.06 152 GLU A N 1
ATOM 1220 C CA . GLU A 1 152 ? -4.702 8.597 7.615 1.00 94.06 152 GLU A CA 1
ATOM 1221 C C . GLU A 1 152 ? -6.070 8.556 6.934 1.00 94.06 152 GLU A C 1
ATOM 1223 O O . GLU A 1 152 ? -7.074 8.365 7.609 1.00 94.06 152 GLU A O 1
ATOM 1228 N N . GLY A 1 153 ? -6.116 8.625 5.600 1.00 96.06 153 GLY A N 1
ATOM 1229 C CA . GLY A 1 153 ? -7.378 8.568 4.866 1.00 96.06 153 GLY A CA 1
ATOM 1230 C C . GLY A 1 153 ? -8.152 7.266 5.101 1.00 96.06 153 GLY A C 1
ATOM 1231 O O . GLY A 1 153 ? -9.362 7.311 5.297 1.00 96.06 153 GLY A O 1
ATOM 1232 N N . LEU A 1 154 ? -7.469 6.113 5.142 1.00 97.25 154 LEU A N 1
ATOM 1233 C CA . LEU A 1 154 ? -8.095 4.825 5.466 1.00 97.25 154 LEU A CA 1
ATOM 1234 C C . LEU A 1 154 ? -8.606 4.771 6.911 1.00 97.25 154 LEU A C 1
ATOM 1236 O O . LEU A 1 154 ? -9.650 4.178 7.171 1.00 97.25 154 LEU A O 1
ATOM 1240 N N . HIS A 1 155 ? -7.883 5.381 7.851 1.00 97.38 155 HIS A N 1
ATOM 1241 C CA . HIS A 1 155 ? -8.312 5.459 9.245 1.00 97.38 155 HIS A CA 1
ATOM 1242 C C . HIS A 1 155 ? -9.575 6.318 9.400 1.00 97.38 155 HIS A C 1
ATOM 1244 O O . HIS A 1 155 ? -10.537 5.881 10.030 1.00 97.38 155 HIS A O 1
ATOM 1250 N N . ASP A 1 156 ? -9.608 7.492 8.769 1.00 97.06 156 ASP A N 1
ATOM 1251 C CA . ASP A 1 156 ? -10.778 8.373 8.791 1.00 97.06 156 ASP A CA 1
ATOM 1252 C C . ASP A 1 156 ? -11.983 7.730 8.084 1.00 97.06 156 ASP A C 1
ATOM 1254 O O . ASP A 1 156 ? -13.120 7.866 8.542 1.00 97.06 156 ASP A O 1
ATOM 1258 N N . ALA A 1 157 ? -11.737 6.998 6.992 1.00 97.75 157 ALA A N 1
ATOM 1259 C CA . ALA A 1 157 ? -12.754 6.227 6.282 1.00 97.75 157 ALA A CA 1
ATOM 1260 C C . ALA A 1 157 ? -13.354 5.123 7.165 1.00 97.75 157 ALA A C 1
ATOM 1262 O O . ALA A 1 157 ? -14.574 4.978 7.214 1.00 97.75 157 ALA A O 1
ATOM 1263 N N . LEU A 1 158 ? -12.529 4.389 7.924 1.00 97.56 158 LEU A N 1
ATOM 1264 C CA . LEU A 1 158 ? -13.023 3.428 8.916 1.00 97.56 158 LEU A CA 1
ATOM 1265 C C . LEU A 1 158 ? -13.866 4.108 10.001 1.00 97.56 158 LEU A C 1
ATOM 1267 O O . LEU A 1 158 ? -14.903 3.575 10.383 1.00 97.56 158 LEU A O 1
ATOM 1271 N N . GLY A 1 159 ? -13.467 5.291 10.473 1.00 96.19 159 GLY A N 1
ATOM 1272 C CA . GLY A 1 159 ? -14.259 6.052 11.441 1.00 96.19 159 GLY A CA 1
ATOM 1273 C C . GLY A 1 159 ? -15.636 6.446 10.907 1.00 96.19 159 GLY A C 1
ATOM 1274 O O . GLY A 1 159 ? -16.644 6.258 11.588 1.00 96.19 159 GLY A O 1
ATOM 1275 N N . ARG A 1 160 ? -15.705 6.932 9.660 1.00 96.31 160 ARG A N 1
ATOM 1276 C CA . ARG A 1 160 ? -16.980 7.218 8.977 1.00 96.31 160 ARG A CA 1
ATOM 1277 C C . ARG A 1 160 ? -17.820 5.960 8.770 1.00 96.31 160 ARG A C 1
ATOM 1279 O O . ARG A 1 160 ? -19.035 6.005 8.973 1.00 96.31 160 ARG A O 1
ATOM 1286 N N . TYR A 1 161 ? -17.180 4.853 8.403 1.00 96.44 161 TYR A N 1
ATOM 1287 C CA . TYR A 1 161 ? -17.839 3.563 8.237 1.00 96.44 161 TYR A CA 1
ATOM 1288 C C . TYR A 1 161 ? -18.463 3.078 9.551 1.00 96.44 161 TYR A C 1
ATOM 1290 O O . TYR A 1 161 ? -19.636 2.734 9.558 1.00 96.44 161 TYR A O 1
ATOM 1298 N N . HIS A 1 162 ? -17.750 3.138 10.677 1.00 94.62 162 HIS A N 1
ATOM 1299 C CA . HIS A 1 162 ? -18.308 2.738 11.979 1.00 94.62 162 HIS A CA 1
ATOM 1300 C C . HIS A 1 162 ? -19.426 3.660 12.467 1.00 94.62 162 HIS A C 1
ATOM 1302 O O . HIS A 1 162 ? -20.365 3.206 13.114 1.00 94.62 162 HIS A O 1
ATOM 1308 N N . ALA A 1 163 ? -19.376 4.948 12.120 1.00 91.75 163 ALA A N 1
ATOM 1309 C CA . ALA A 1 163 ? -20.430 5.893 12.477 1.00 91.75 163 ALA A CA 1
ATOM 1310 C C . ALA A 1 163 ? -21.720 5.724 11.651 1.00 91.75 163 ALA A C 1
ATOM 1312 O O . ALA A 1 163 ? -22.807 5.996 12.159 1.00 91.75 163 ALA A O 1
ATOM 1313 N N . SER A 1 164 ? -21.613 5.330 10.377 1.00 92.25 164 SER A N 1
ATOM 1314 C CA . SER A 1 164 ? -22.738 5.348 9.424 1.00 92.25 164 SER A CA 1
ATOM 1315 C C . SER A 1 164 ? -23.158 3.977 8.888 1.00 92.25 164 SER A C 1
ATOM 1317 O O . SER A 1 164 ? -24.254 3.847 8.348 1.00 92.25 164 SER A O 1
ATOM 1319 N N . GLY A 1 165 ? -22.296 2.967 8.995 1.00 91.12 165 GLY A N 1
ATOM 1320 C CA . GLY A 1 165 ? -22.444 1.657 8.360 1.00 91.12 165 GLY A CA 1
ATOM 1321 C C . GLY A 1 165 ? -22.266 1.658 6.836 1.00 91.12 165 GLY A C 1
ATOM 1322 O O . GLY A 1 165 ? -22.422 0.610 6.215 1.00 91.12 165 GLY A O 1
ATOM 1323 N N . VAL A 1 166 ? -21.961 2.804 6.213 1.00 92.12 166 VAL A N 1
ATOM 1324 C CA . VAL A 1 166 ? -21.906 2.962 4.751 1.00 92.12 166 VAL A CA 1
ATOM 1325 C C . VAL A 1 166 ? -20.551 3.520 4.326 1.00 92.12 166 VAL A C 1
ATOM 1327 O O . VAL A 1 166 ? -20.010 4.430 4.949 1.00 92.12 166 VAL A O 1
ATOM 1330 N N . VAL A 1 167 ? -20.008 2.989 3.229 1.00 95.38 167 VAL A N 1
ATOM 1331 C CA . VAL A 1 167 ? -18.777 3.496 2.611 1.00 95.38 167 VAL A CA 1
ATOM 1332 C C . VAL A 1 167 ? -19.144 4.440 1.473 1.00 95.38 167 VAL A C 1
ATOM 1334 O O . VAL A 1 167 ? -19.828 4.045 0.530 1.00 95.38 167 VAL A O 1
ATOM 1337 N N . VAL A 1 168 ? -18.700 5.695 1.563 1.00 94.38 168 VAL A N 1
ATOM 1338 C CA . VAL A 1 168 ? -18.927 6.698 0.512 1.00 94.38 168 VAL A CA 1
ATOM 1339 C C . VAL A 1 168 ? -17.980 6.486 -0.672 1.00 94.38 168 VAL A C 1
ATOM 1341 O O . VAL A 1 168 ? -16.908 5.895 -0.534 1.00 94.38 168 VAL A O 1
ATOM 1344 N N . ASP A 1 169 ? -18.347 7.012 -1.842 1.00 94.50 169 ASP A N 1
ATOM 1345 C CA . ASP A 1 169 ? -17.586 6.816 -3.083 1.00 94.50 169 ASP A CA 1
ATOM 1346 C C . ASP A 1 169 ? -16.120 7.255 -2.979 1.00 94.50 169 ASP A C 1
ATOM 1348 O O . ASP A 1 169 ? -15.237 6.595 -3.532 1.00 94.50 169 ASP A O 1
ATOM 1352 N N . GLU A 1 170 ? -15.842 8.345 -2.259 1.00 94.00 170 GLU A N 1
ATOM 1353 C CA . GLU A 1 170 ? -14.476 8.830 -2.034 1.00 94.00 170 GLU A CA 1
ATOM 1354 C C . GLU A 1 170 ? -13.633 7.823 -1.241 1.00 94.00 170 GLU A C 1
ATOM 1356 O O .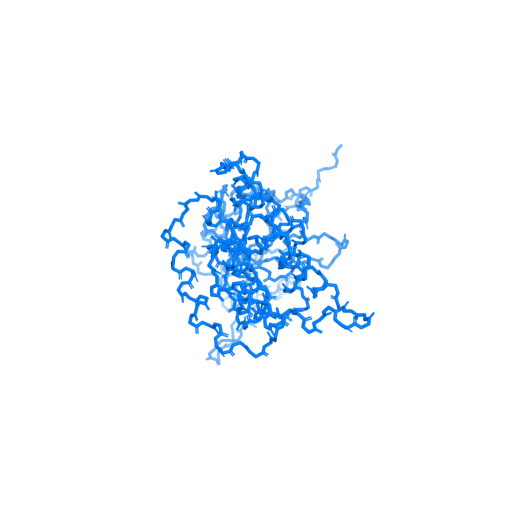 GLU A 1 170 ? -12.507 7.514 -1.640 1.00 94.00 170 GLU A O 1
ATOM 1361 N N . ASP A 1 171 ? -14.201 7.242 -0.183 1.00 96.69 171 ASP A N 1
ATOM 1362 C CA . ASP A 1 171 ? -13.543 6.248 0.671 1.00 96.69 171 ASP A CA 1
ATOM 1363 C C . ASP A 1 171 ? -13.320 4.934 -0.090 1.00 96.69 171 ASP A C 1
ATOM 1365 O O . ASP A 1 171 ? -12.229 4.358 -0.056 1.00 96.69 171 ASP A O 1
ATOM 1369 N N . ALA A 1 172 ? -14.304 4.506 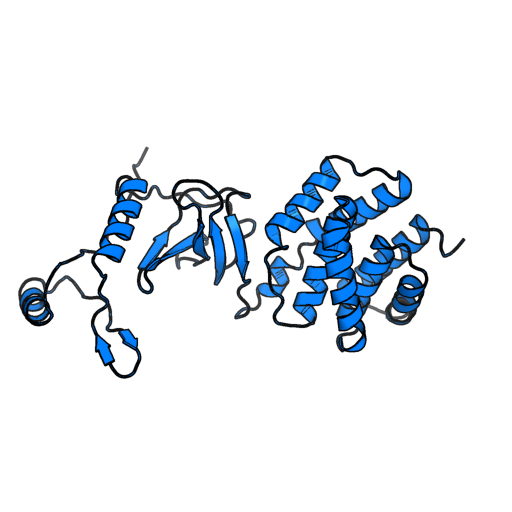-0.886 1.00 95.56 172 ALA A N 1
ATOM 1370 C CA . ALA A 1 172 ? -14.154 3.359 -1.775 1.00 95.56 172 ALA A CA 1
ATOM 1371 C C . ALA A 1 172 ? -13.085 3.612 -2.857 1.00 95.56 172 ALA A C 1
ATOM 1373 O O . ALA A 1 172 ? -12.340 2.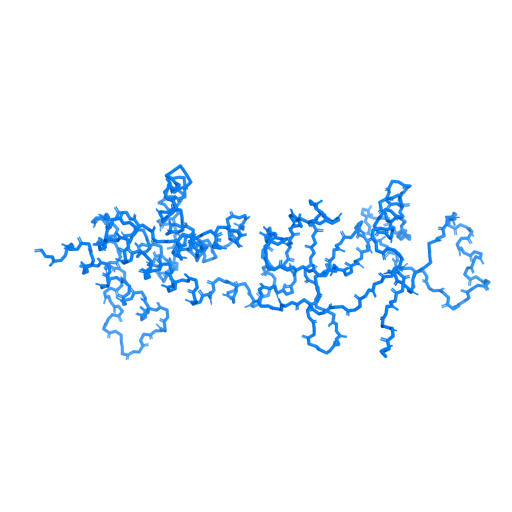707 -3.242 1.00 95.56 172 ALA A O 1
ATOM 1374 N N . ARG A 1 173 ? -12.975 4.839 -3.381 1.00 90.50 173 ARG A N 1
ATOM 1375 C CA . ARG A 1 173 ? -1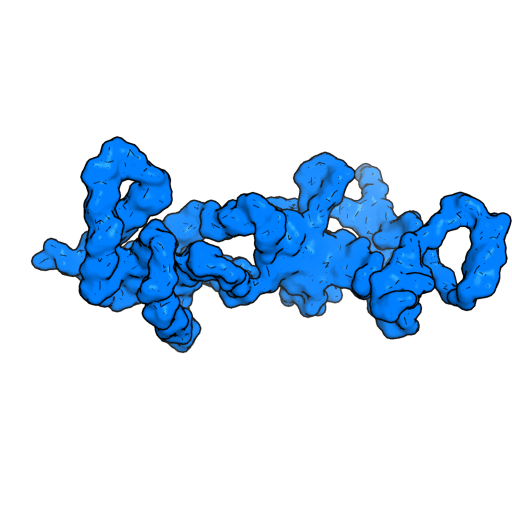1.946 5.202 -4.368 1.00 90.50 173 ARG A CA 1
ATOM 1376 C C . ARG A 1 173 ? -10.551 5.186 -3.746 1.00 90.50 173 ARG A C 1
ATOM 1378 O O . ARG A 1 173 ? -9.633 4.666 -4.380 1.00 90.50 173 ARG A O 1
ATOM 1385 N N . LEU A 1 174 ? -10.411 5.677 -2.516 1.00 91.81 174 LEU A N 1
ATOM 1386 C CA . LEU A 1 174 ? -9.176 5.602 -1.739 1.00 91.81 174 LEU A CA 1
ATOM 1387 C C . LEU A 1 174 ? -8.765 4.147 -1.470 1.00 91.81 174 LEU A C 1
ATOM 1389 O O . LEU A 1 174 ? -7.619 3.777 -1.718 1.00 91.81 174 LEU A O 1
ATOM 1393 N N . ALA A 1 175 ? -9.696 3.298 -1.032 1.00 94.88 175 ALA A N 1
ATOM 1394 C CA . ALA A 1 175 ? -9.425 1.882 -0.794 1.00 94.88 175 ALA A CA 1
ATOM 1395 C C . ALA A 1 175 ? -8.980 1.157 -2.079 1.00 94.88 175 ALA A C 1
ATOM 1397 O O . ALA A 1 175 ? -7.984 0.433 -2.070 1.00 94.88 175 ALA A O 1
ATOM 1398 N N . ARG A 1 176 ? -9.630 1.422 -3.224 1.00 89.31 176 ARG A N 1
ATOM 1399 C CA . ARG A 1 176 ? -9.190 0.888 -4.530 1.00 89.31 176 ARG A CA 1
ATOM 1400 C C . ARG A 1 176 ? -7.808 1.398 -4.931 1.00 89.31 176 ARG A C 1
ATOM 1402 O O . ARG A 1 176 ? -7.040 0.658 -5.538 1.00 89.31 176 ARG A O 1
ATOM 1409 N N . GLU A 1 177 ? -7.485 2.650 -4.614 1.00 85.25 177 GLU A N 1
ATOM 1410 C CA . GLU A 1 177 ? -6.152 3.210 -4.845 1.00 85.25 177 GLU A CA 1
ATOM 1411 C C . GLU A 1 177 ? -5.080 2.445 -4.056 1.00 85.25 177 GLU A C 1
ATOM 1413 O O . GLU A 1 177 ? -4.003 2.164 -4.587 1.00 85.25 177 GLU A O 1
ATOM 1418 N N . VAL A 1 178 ? -5.387 2.078 -2.810 1.00 88.31 178 VAL A N 1
ATOM 1419 C CA . VAL A 1 178 ? -4.508 1.261 -1.970 1.00 88.31 178 VAL A CA 1
ATOM 1420 C C . VAL A 1 178 ? -4.348 -0.135 -2.564 1.00 88.31 178 VAL A C 1
ATOM 1422 O O . VAL A 1 178 ? -3.219 -0.573 -2.769 1.00 88.31 178 VAL A O 1
ATOM 1425 N N . LEU A 1 179 ? -5.434 -0.819 -2.929 1.00 88.31 179 LEU A N 1
ATOM 1426 C CA . LEU A 1 179 ? -5.316 -2.162 -3.505 1.00 88.31 179 LEU A CA 1
ATOM 1427 C C . LEU A 1 179 ? -4.506 -2.165 -4.810 1.00 88.31 179 LEU A C 1
ATOM 1429 O O . LEU A 1 179 ? -3.589 -2.967 -4.949 1.00 88.31 179 LEU A O 1
ATOM 1433 N N . ARG A 1 180 ? -4.743 -1.211 -5.721 1.00 80.06 180 ARG A N 1
ATOM 1434 C CA . ARG A 1 180 ? -3.960 -1.088 -6.968 1.00 80.06 180 ARG A CA 1
ATOM 1435 C C . ARG A 1 180 ? -2.470 -0.850 -6.730 1.00 80.06 180 ARG A C 1
ATOM 1437 O O . ARG A 1 180 ? -1.647 -1.291 -7.521 1.00 80.06 180 ARG A O 1
ATOM 1444 N N . GLY A 1 181 ? -2.129 -0.098 -5.685 1.00 73.31 181 GLY A N 1
ATOM 1445 C CA . GLY A 1 181 ? -0.741 0.246 -5.388 1.00 73.31 181 GLY A CA 1
ATOM 1446 C C . GLY A 1 181 ? 0.011 -0.823 -4.600 1.00 73.31 181 GLY A C 1
ATOM 1447 O O . GLY A 1 181 ? 1.232 -0.894 -4.707 1.00 73.31 181 GLY A O 1
ATOM 1448 N N . TYR A 1 182 ? -0.696 -1.611 -3.786 1.00 83.75 182 TYR A N 1
ATOM 1449 C CA . TYR A 1 182 ? -0.071 -2.397 -2.725 1.00 83.75 182 TYR A CA 1
ATOM 1450 C C . TYR A 1 182 ? -0.458 -3.887 -2.715 1.00 83.75 182 TYR A C 1
ATOM 1452 O O . TYR A 1 182 ? 0.285 -4.674 -2.135 1.00 83.75 182 TYR A O 1
ATOM 1460 N N . ALA A 1 183 ? -1.560 -4.319 -3.343 1.00 83.38 183 ALA A N 1
ATOM 1461 C CA . ALA A 1 183 ? -2.049 -5.703 -3.211 1.00 83.38 183 ALA A CA 1
ATOM 1462 C C . ALA A 1 183 ? -1.098 -6.760 -3.805 1.00 83.38 183 ALA A C 1
ATOM 1464 O O . ALA A 1 183 ? -1.005 -7.870 -3.286 1.00 83.38 183 ALA A O 1
ATOM 1465 N N . SER A 1 184 ? -0.359 -6.411 -4.859 1.00 76.88 184 SER A N 1
ATOM 1466 C CA . SER A 1 184 ? 0.634 -7.271 -5.519 1.00 76.88 184 SER A CA 1
ATOM 1467 C C . SER A 1 184 ? 1.991 -7.309 -4.810 1.00 76.88 184 SER A C 1
ATOM 1469 O O . SER A 1 184 ? 2.822 -8.163 -5.131 1.00 76.88 184 SER A O 1
ATOM 1471 N N . LEU A 1 185 ? 2.240 -6.409 -3.853 1.00 78.50 185 LEU A N 1
ATOM 1472 C CA . LEU A 1 185 ? 3.553 -6.280 -3.228 1.00 78.50 185 LEU A CA 1
ATOM 1473 C C . LEU A 1 185 ? 3.841 -7.419 -2.264 1.00 78.50 185 LEU A C 1
ATOM 1475 O O . LEU A 1 185 ? 3.003 -7.836 -1.464 1.00 78.50 185 LEU A O 1
ATOM 1479 N N . ARG A 1 186 ? 5.095 -7.869 -2.275 1.00 75.56 186 ARG A N 1
ATOM 1480 C CA . ARG A 1 186 ? 5.605 -8.845 -1.314 1.00 75.56 186 ARG A CA 1
ATOM 1481 C C . ARG A 1 186 ? 6.486 -8.148 -0.289 1.00 75.56 186 ARG A C 1
ATOM 1483 O O . ARG A 1 186 ? 7.405 -7.414 -0.635 1.00 75.56 186 ARG A O 1
ATOM 1490 N N . GLY A 1 187 ? 6.197 -8.372 0.991 1.00 73.44 187 GLY A N 1
ATOM 1491 C CA . GLY A 1 187 ? 7.025 -7.861 2.078 1.00 73.44 187 GLY A CA 1
ATOM 1492 C C . GLY A 1 187 ? 8.139 -8.836 2.440 1.00 73.44 187 GLY A C 1
ATOM 1493 O O . GLY A 1 187 ? 7.863 -9.900 2.984 1.00 73.44 187 GLY A O 1
ATOM 1494 N N . GLU A 1 188 ? 9.391 -8.456 2.184 1.00 72.81 188 GLU A N 1
ATOM 1495 C CA . GLU A 1 188 ? 10.566 -9.297 2.472 1.00 72.81 188 GLU A CA 1
ATOM 1496 C C . GLU A 1 188 ? 10.927 -9.363 3.962 1.00 72.81 188 GLU A C 1
ATOM 1498 O O . GLU A 1 188 ? 11.543 -10.321 4.421 1.00 72.81 188 GLU A O 1
ATOM 1503 N N . THR A 1 189 ? 10.534 -8.349 4.738 1.00 81.50 189 THR A N 1
ATOM 1504 C CA . THR A 1 189 ? 10.792 -8.286 6.183 1.00 81.50 189 THR A CA 1
ATOM 1505 C C . THR A 1 189 ? 9.495 -8.156 6.965 1.00 81.50 189 THR A C 1
ATOM 1507 O O . THR A 1 189 ? 8.506 -7.618 6.464 1.00 81.50 189 THR A O 1
ATOM 1510 N N . ASP A 1 190 ? 9.499 -8.585 8.229 1.00 85.56 190 ASP A N 1
ATOM 1511 C CA . ASP A 1 190 ? 8.346 -8.453 9.130 1.00 85.56 190 ASP A CA 1
ATOM 1512 C C . ASP A 1 190 ? 7.845 -7.013 9.215 1.00 85.56 190 ASP A C 1
ATOM 1514 O O . ASP A 1 190 ? 6.643 -6.774 9.189 1.00 85.56 190 ASP A O 1
ATOM 1518 N N . VAL A 1 191 ? 8.757 -6.039 9.261 1.00 85.94 191 VAL A N 1
ATOM 1519 C CA . VAL A 1 191 ? 8.409 -4.614 9.342 1.00 85.94 191 VAL A CA 1
ATOM 1520 C C . VAL A 1 191 ? 7.685 -4.154 8.075 1.00 85.94 191 VAL A C 1
ATOM 1522 O O . VAL A 1 191 ? 6.670 -3.464 8.176 1.00 85.94 191 VAL A O 1
ATOM 1525 N N . ILE A 1 192 ? 8.168 -4.562 6.897 1.00 84.94 192 ILE A N 1
ATOM 1526 C CA . ILE A 1 192 ? 7.530 -4.251 5.609 1.00 84.94 192 ILE A CA 1
ATOM 1527 C C . ILE A 1 192 ? 6.152 -4.911 5.537 1.00 84.94 192 ILE A C 1
ATOM 1529 O O . ILE A 1 192 ? 5.176 -4.234 5.221 1.00 84.94 192 ILE A O 1
ATOM 1533 N N . ARG A 1 193 ? 6.052 -6.197 5.901 1.00 89.44 193 ARG A N 1
ATOM 1534 C CA . ARG A 1 193 ? 4.777 -6.929 5.956 1.00 89.44 193 ARG A CA 1
ATOM 1535 C C . ARG A 1 193 ? 3.774 -6.246 6.883 1.00 89.44 193 ARG A C 1
ATOM 1537 O O . ARG A 1 193 ? 2.632 -6.053 6.491 1.00 89.44 193 ARG A O 1
ATOM 1544 N N . CYS A 1 194 ? 4.200 -5.800 8.066 1.00 92.81 194 CYS A N 1
ATOM 1545 C CA . CYS A 1 194 ? 3.324 -5.092 9.002 1.00 92.81 194 CYS A CA 1
ATOM 1546 C C . CYS A 1 194 ? 2.753 -3.803 8.406 1.00 92.81 194 CYS A C 1
ATOM 1548 O O . CYS A 1 194 ? 1.550 -3.569 8.491 1.00 92.81 194 CYS A O 1
ATOM 1550 N N . LYS A 1 195 ? 3.604 -2.973 7.789 1.00 90.69 195 LYS A N 1
ATOM 1551 C CA . LYS A 1 195 ? 3.149 -1.731 7.152 1.00 90.69 195 LYS A CA 1
ATOM 1552 C C . LYS A 1 195 ? 2.204 -2.015 5.987 1.00 90.69 195 LYS A C 1
ATOM 1554 O O . LYS A 1 195 ? 1.142 -1.407 5.905 1.00 90.69 195 LYS A O 1
ATOM 1559 N N . LEU A 1 196 ? 2.556 -2.975 5.136 1.00 91.81 196 LEU A N 1
ATOM 1560 C CA . LEU A 1 196 ? 1.736 -3.372 3.997 1.00 91.81 196 LEU A CA 1
ATOM 1561 C C . LEU A 1 196 ? 0.346 -3.853 4.438 1.00 91.81 196 LEU A C 1
ATOM 1563 O O . LEU A 1 196 ? -0.669 -3.334 3.984 1.00 91.81 196 LEU A O 1
ATOM 1567 N N . TYR A 1 197 ? 0.288 -4.796 5.377 1.00 95.19 197 TYR A N 1
ATOM 1568 C CA . TYR A 1 197 ? -0.979 -5.365 5.835 1.00 95.19 197 TYR A CA 1
ATOM 1569 C C . TYR A 1 197 ? -1.829 -4.353 6.612 1.00 95.19 197 TYR A C 1
ATOM 1571 O O . TYR A 1 197 ? -3.052 -4.415 6.532 1.00 95.19 197 TYR A O 1
ATOM 1579 N N . SER A 1 198 ? -1.211 -3.370 7.281 1.00 95.75 198 SER A N 1
ATOM 1580 C CA . SER A 1 198 ? -1.941 -2.261 7.915 1.00 95.75 198 SER A CA 1
ATOM 1581 C C . SER A 1 198 ? -2.659 -1.333 6.925 1.00 95.75 198 SER A C 1
ATOM 1583 O O . SER A 1 198 ? -3.590 -0.639 7.319 1.00 95.75 198 SER A O 1
ATOM 1585 N N . LEU A 1 199 ? -2.260 -1.335 5.646 1.00 95.44 199 LEU A N 1
ATOM 1586 C CA . LEU A 1 199 ? -2.960 -0.630 4.566 1.00 95.44 199 LEU A CA 1
ATOM 1587 C C . LEU A 1 199 ? -3.994 -1.530 3.877 1.00 95.44 199 LEU A C 1
ATOM 1589 O O . LEU A 1 199 ? -5.088 -1.077 3.554 1.00 95.44 199 LEU A O 1
ATOM 1593 N N . LEU A 1 200 ? -3.661 -2.805 3.658 1.00 96.62 200 LEU A N 1
ATOM 1594 C CA . LEU A 1 200 ? -4.530 -3.733 2.930 1.00 96.62 200 LEU A CA 1
ATOM 1595 C C . LEU A 1 200 ? -5.764 -4.166 3.739 1.00 96.62 200 LEU A C 1
ATOM 1597 O O . LEU A 1 200 ? -6.853 -4.210 3.179 1.00 96.62 200 LEU A O 1
ATOM 1601 N N . LEU A 1 201 ? -5.627 -4.426 5.046 1.00 97.81 201 LEU A N 1
ATOM 1602 C CA . LEU A 1 201 ? -6.752 -4.799 5.921 1.00 97.81 201 LEU A CA 1
ATOM 1603 C C . LEU A 1 201 ? -7.924 -3.798 5.857 1.00 97.81 201 LEU A C 1
ATOM 1605 O O . LEU A 1 201 ? -9.034 -4.217 5.523 1.00 97.81 201 LEU A O 1
ATOM 1609 N N . PRO A 1 202 ? -7.722 -2.490 6.123 1.00 97.56 202 PRO A N 1
ATOM 1610 C CA . PRO A 1 202 ? -8.810 -1.519 6.041 1.00 97.56 202 PRO A CA 1
ATOM 1611 C C . PRO A 1 202 ? -9.326 -1.340 4.610 1.00 97.56 202 PRO A C 1
ATOM 1613 O O . PRO A 1 202 ? -10.520 -1.126 4.428 1.00 97.56 202 PRO A O 1
ATOM 1616 N N . ALA A 1 203 ? -8.469 -1.458 3.589 1.00 98.00 203 ALA A N 1
ATOM 1617 C CA . ALA A 1 203 ? -8.897 -1.335 2.198 1.00 98.00 203 ALA A CA 1
ATOM 1618 C C . ALA A 1 203 ? -9.861 -2.461 1.786 1.00 98.00 203 ALA A C 1
ATOM 1620 O O . ALA A 1 203 ? -10.914 -2.170 1.221 1.00 98.00 203 ALA A O 1
ATOM 1621 N N . TYR A 1 204 ? -9.552 -3.721 2.114 1.00 98.31 204 TYR A N 1
ATOM 1622 C CA . TYR A 1 204 ? -10.470 -4.840 1.871 1.00 98.31 204 TYR A CA 1
ATOM 1623 C C . TYR A 1 204 ? -11.757 -4.703 2.688 1.00 98.31 204 TYR A C 1
ATOM 1625 O O . TYR A 1 204 ? -12.846 -4.871 2.140 1.00 98.31 204 TYR A O 1
ATOM 1633 N N . LYS A 1 205 ? -11.652 -4.295 3.964 1.00 97.62 205 LYS A N 1
ATOM 1634 C CA . LYS A 1 205 ? -12.819 -4.071 4.830 1.00 97.62 205 LYS A CA 1
ATOM 1635 C C . LYS A 1 205 ? -13.779 -3.028 4.253 1.00 97.62 205 LYS A C 1
ATOM 1637 O O . LYS A 1 205 ? -14.977 -3.278 4.192 1.00 97.62 205 LYS A O 1
ATOM 1642 N N . LEU A 1 206 ? -13.260 -1.881 3.816 1.00 97.81 206 LEU A N 1
ATOM 1643 C CA . LEU A 1 206 ? -14.060 -0.790 3.244 1.00 97.81 206 LEU A CA 1
ATOM 1644 C C . LEU A 1 206 ? -14.654 -1.141 1.873 1.00 97.81 206 LEU A C 1
ATOM 1646 O O . LEU A 1 206 ? -15.651 -0.555 1.466 1.00 97.81 206 LEU A O 1
ATOM 1650 N N . LEU A 1 207 ? -14.060 -2.078 1.137 1.00 97.69 207 LEU A N 1
ATOM 1651 C CA . LEU A 1 207 ? -14.602 -2.530 -0.147 1.00 97.69 207 LEU A CA 1
ATOM 1652 C C . LEU A 1 207 ? -15.567 -3.711 -0.021 1.00 97.69 207 LEU A C 1
ATOM 1654 O O . LEU A 1 207 ? -16.177 -4.079 -1.022 1.00 97.69 207 LEU A O 1
ATOM 1658 N N . GLY A 1 208 ? -15.722 -4.277 1.179 1.00 95.94 208 GLY A N 1
ATOM 1659 C CA . GLY A 1 208 ? -16.555 -5.458 1.405 1.00 95.94 208 GLY A CA 1
ATOM 1660 C C . GLY A 1 208 ? -15.993 -6.730 0.765 1.00 95.94 208 GLY A C 1
ATOM 1661 O O . GLY A 1 208 ? -16.755 -7.637 0.452 1.00 95.94 208 GLY A O 1
ATOM 1662 N N . ASP A 1 209 ? -14.678 -6.796 0.539 1.00 96.75 209 ASP A N 1
ATOM 1663 C CA . ASP A 1 209 ? -14.009 -7.988 0.004 1.00 96.75 209 ASP A CA 1
ATOM 1664 C C . ASP A 1 209 ? -13.684 -8.955 1.152 1.00 96.75 209 ASP A C 1
ATOM 1666 O O . ASP A 1 209 ? -12.572 -8.969 1.689 1.00 96.75 209 ASP A O 1
ATOM 1670 N N . GLU A 1 210 ? -14.702 -9.696 1.598 1.00 95.62 210 GLU A N 1
ATOM 1671 C CA . GLU A 1 210 ? -14.618 -10.575 2.772 1.00 95.62 210 GLU A CA 1
ATOM 1672 C C . GLU A 1 210 ? -13.600 -11.710 2.578 1.00 95.62 210 GLU A C 1
ATOM 1674 O O . GLU A 1 210 ? -12.828 -12.001 3.491 1.00 95.62 210 GLU A O 1
ATOM 1679 N N . ASP A 1 211 ? -13.509 -12.284 1.375 1.00 96.94 211 ASP A N 1
ATOM 1680 C CA . ASP A 1 211 ? -12.605 -13.401 1.083 1.00 96.94 211 ASP A CA 1
ATOM 1681 C C . ASP A 1 211 ? -11.124 -12.997 1.157 1.00 96.94 211 ASP A C 1
ATOM 1683 O O . ASP A 1 211 ? -10.289 -13.742 1.687 1.00 96.94 211 ASP A O 1
ATOM 1687 N N . GLU A 1 212 ? -10.750 -11.851 0.575 1.00 97.12 212 GLU A N 1
ATOM 1688 C CA . GLU A 1 212 ? -9.379 -11.334 0.687 1.00 97.12 212 GLU A CA 1
ATOM 1689 C C . GLU A 1 212 ? -9.094 -10.810 2.099 1.00 97.12 212 GLU A C 1
ATOM 1691 O O . GLU A 1 212 ? -7.996 -11.027 2.630 1.00 97.12 212 GLU A O 1
ATOM 1696 N N . PHE A 1 213 ? -10.083 -10.182 2.746 1.00 97.94 213 PHE A N 1
ATOM 1697 C CA . PHE A 1 213 ? -9.960 -9.743 4.132 1.00 97.94 213 PHE A CA 1
ATOM 1698 C C . PHE A 1 213 ? -9.660 -10.920 5.065 1.00 97.94 213 PHE A C 1
ATOM 1700 O O . PHE A 1 213 ? -8.685 -10.860 5.814 1.00 97.94 213 PHE A O 1
ATOM 1707 N N . ASP A 1 214 ? -10.427 -12.007 4.990 1.00 97.44 214 ASP A N 1
ATOM 1708 C CA . ASP A 1 214 ? -10.277 -13.175 5.860 1.00 97.44 214 ASP A CA 1
ATOM 1709 C C . ASP A 1 214 ? -8.954 -13.909 5.627 1.00 97.44 214 ASP A C 1
ATOM 1711 O O . ASP A 1 214 ? -8.274 -14.309 6.582 1.00 97.44 214 ASP A O 1
ATOM 1715 N N . ARG A 1 215 ? -8.519 -14.027 4.366 1.00 97.19 215 ARG A N 1
ATOM 1716 C CA . ARG A 1 215 ? -7.198 -14.584 4.024 1.00 97.19 215 ARG A CA 1
ATOM 1717 C C . ARG A 1 215 ? -6.062 -13.754 4.612 1.00 97.19 215 ARG A C 1
ATOM 1719 O O . ARG A 1 215 ? -5.128 -14.305 5.216 1.00 97.19 215 ARG A O 1
ATOM 1726 N N . LEU A 1 216 ? -6.132 -12.432 4.471 1.00 96.75 216 LEU A N 1
ATOM 1727 C CA . LEU A 1 216 ? -5.128 -11.533 5.028 1.00 96.75 216 LEU A CA 1
ATOM 1728 C C . LEU A 1 216 ? -5.165 -11.538 6.561 1.00 96.75 216 LEU A C 1
ATOM 1730 O O . LEU A 1 216 ? -4.117 -11.613 7.204 1.00 96.75 216 LEU A O 1
ATOM 1734 N N . HIS A 1 217 ? -6.357 -11.530 7.150 1.00 97.12 217 HIS A N 1
ATOM 1735 C CA . HIS A 1 217 ? -6.582 -11.609 8.587 1.00 97.12 217 HIS A CA 1
ATOM 1736 C C . HIS A 1 217 ? -5.961 -12.879 9.188 1.00 97.12 217 HIS A C 1
ATOM 1738 O O . HIS A 1 217 ? -5.203 -12.804 10.160 1.00 97.12 217 HIS A O 1
ATOM 1744 N N . ALA A 1 218 ? -6.189 -14.043 8.571 1.00 95.88 218 ALA A N 1
ATOM 1745 C CA . ALA A 1 218 ? -5.585 -15.308 8.987 1.00 95.88 218 ALA A CA 1
ATOM 1746 C C . ALA A 1 218 ? -4.048 -15.264 8.923 1.00 95.88 218 ALA A C 1
ATOM 1748 O O . ALA A 1 218 ? -3.368 -15.690 9.865 1.00 95.88 218 ALA A O 1
ATOM 1749 N N . THR A 1 219 ? -3.505 -14.687 7.848 1.00 95.12 219 THR A N 1
ATOM 1750 C CA . THR A 1 219 ? -2.060 -14.497 7.660 1.00 95.12 219 THR A CA 1
ATOM 1751 C C . THR A 1 219 ? -1.477 -13.617 8.764 1.00 95.12 219 THR A C 1
ATOM 1753 O O . THR A 1 219 ? -0.529 -14.016 9.444 1.00 95.12 219 THR A O 1
ATOM 1756 N N . VAL A 1 220 ? -2.080 -12.454 9.018 1.00 95.50 220 VAL A N 1
ATOM 1757 C CA . VAL A 1 220 ? -1.657 -11.528 10.075 1.00 95.50 220 VAL A CA 1
ATOM 1758 C C . VAL A 1 220 ? -1.717 -12.204 11.444 1.00 95.50 220 VAL A C 1
ATOM 1760 O O . VAL A 1 220 ? -0.755 -12.118 12.208 1.00 95.50 220 VAL A O 1
ATOM 1763 N N . ARG A 1 221 ? -2.796 -12.938 11.741 1.00 94.56 221 ARG A N 1
ATOM 1764 C CA . ARG A 1 221 ? -2.958 -13.663 13.007 1.00 94.56 221 ARG A CA 1
ATOM 1765 C C . ARG A 1 221 ? -1.840 -14.679 13.243 1.00 94.56 221 ARG A C 1
ATOM 1767 O O . ARG A 1 221 ? -1.333 -14.753 14.358 1.00 94.56 221 ARG A O 1
ATOM 1774 N N . SER A 1 222 ? -1.419 -15.419 12.214 1.00 92.81 222 SER A N 1
ATOM 1775 C CA . SER A 1 222 ? -0.277 -16.343 12.329 1.00 92.81 222 SER A CA 1
ATOM 1776 C C . SER A 1 222 ? 1.068 -15.633 12.522 1.00 92.81 222 SER A C 1
ATOM 1778 O O . SER A 1 222 ? 1.964 -16.176 13.165 1.00 92.81 222 SER A O 1
ATOM 1780 N N . MET A 1 223 ? 1.209 -14.411 11.999 1.00 93.44 223 MET A N 1
ATOM 1781 C CA . MET A 1 223 ? 2.450 -13.642 12.069 1.00 93.44 223 MET A CA 1
ATOM 1782 C C . MET A 1 223 ? 2.605 -12.908 13.407 1.00 93.44 223 MET A C 1
ATOM 1784 O O . MET A 1 223 ? 3.723 -12.757 13.893 1.00 93.44 223 MET A O 1
ATOM 1788 N N . LEU A 1 224 ? 1.506 -12.466 14.027 1.00 93.81 224 LEU A N 1
ATOM 1789 C CA . LEU A 1 224 ? 1.514 -11.635 15.240 1.00 93.81 224 LEU A CA 1
ATOM 1790 C C . LEU A 1 224 ? 2.461 -12.117 16.362 1.00 93.81 224 LEU A C 1
ATOM 1792 O O . LEU A 1 224 ? 3.205 -11.278 16.883 1.00 93.81 224 LEU A O 1
ATOM 1796 N N . PRO A 1 225 ? 2.501 -13.417 16.733 1.00 91.81 225 PRO A N 1
ATOM 1797 C CA . PRO A 1 225 ? 3.347 -13.891 17.831 1.00 91.81 225 PRO A CA 1
ATOM 1798 C C . PRO A 1 225 ? 4.853 -13.793 17.556 1.00 91.81 225 PRO A C 1
ATOM 1800 O O . PRO A 1 225 ? 5.635 -13.670 18.497 1.00 91.81 225 PRO A O 1
ATOM 1803 N N . VAL A 1 226 ? 5.274 -13.843 16.287 1.00 91.69 226 VAL A N 1
ATOM 1804 C CA . VAL A 1 226 ? 6.701 -13.878 15.915 1.00 91.69 226 VAL A CA 1
ATOM 1805 C C . VAL A 1 226 ? 7.302 -12.490 15.672 1.00 91.69 226 VAL A C 1
ATOM 1807 O O . VAL A 1 226 ? 8.524 -12.352 15.600 1.00 91.69 226 VAL A O 1
ATOM 1810 N N . ILE A 1 227 ? 6.474 -11.440 15.607 1.00 92.25 227 ILE A N 1
ATOM 1811 C CA . ILE A 1 227 ? 6.931 -10.064 15.376 1.00 92.25 227 ILE A CA 1
ATOM 1812 C C . ILE A 1 227 ? 7.618 -9.525 16.633 1.00 92.25 227 ILE A C 1
ATOM 1814 O O . ILE A 1 227 ? 6.975 -9.175 17.625 1.00 92.25 227 ILE A O 1
ATOM 1818 N N . LYS A 1 228 ? 8.945 -9.384 16.560 1.00 89.31 228 LYS A N 1
ATOM 1819 C CA . LYS A 1 228 ? 9.764 -8.831 17.654 1.00 89.31 228 LYS A CA 1
ATOM 1820 C C . LYS A 1 228 ? 9.667 -7.308 17.773 1.00 89.31 228 LYS A C 1
ATOM 1822 O O . LYS A 1 228 ? 9.838 -6.755 18.856 1.00 89.31 228 LYS A O 1
ATOM 1827 N N . ALA A 1 229 ? 9.413 -6.613 16.665 1.00 89.81 229 ALA A N 1
ATOM 1828 C CA . ALA A 1 229 ? 9.338 -5.157 16.641 1.00 89.81 229 ALA A CA 1
ATOM 1829 C C . ALA A 1 229 ? 8.014 -4.667 17.257 1.00 89.81 229 ALA A C 1
ATOM 1831 O O . ALA A 1 229 ? 6.974 -4.689 16.601 1.00 89.81 229 ALA A O 1
ATOM 1832 N N . GLY A 1 230 ? 8.058 -4.183 18.504 1.00 90.75 230 GLY A N 1
ATOM 1833 C CA . GLY A 1 230 ? 6.862 -3.773 19.257 1.00 90.75 230 GLY A CA 1
ATOM 1834 C C . GLY A 1 230 ? 5.980 -2.743 18.539 1.00 90.75 230 GLY A C 1
ATOM 1835 O O . GLY A 1 230 ? 4.764 -2.897 18.520 1.00 90.75 230 GLY A O 1
ATOM 1836 N N . GLN A 1 231 ? 6.576 -1.748 17.868 1.00 92.12 231 GLN A N 1
ATOM 1837 C CA . GLN A 1 231 ? 5.822 -0.762 17.077 1.00 92.12 231 GLN A CA 1
ATOM 1838 C C . GLN A 1 231 ? 5.106 -1.385 15.872 1.00 92.12 231 GLN A C 1
ATOM 1840 O O . GLN A 1 231 ? 3.958 -1.049 15.602 1.00 92.12 231 GLN A O 1
ATOM 1845 N N . SER A 1 232 ? 5.762 -2.302 15.157 1.00 93.19 232 SER A N 1
ATOM 1846 C CA . SER A 1 232 ? 5.170 -2.995 14.008 1.00 93.19 232 SER A CA 1
ATOM 1847 C C . SER A 1 232 ? 4.041 -3.931 14.437 1.00 93.19 232 SER A C 1
ATOM 1849 O O . SER A 1 232 ? 3.009 -3.995 13.774 1.00 93.19 232 SER A O 1
ATOM 1851 N N . ARG A 1 233 ? 4.204 -4.602 15.583 1.00 95.88 233 ARG A N 1
ATOM 1852 C CA . ARG A 1 233 ? 3.158 -5.437 16.182 1.00 95.88 233 ARG A CA 1
ATOM 1853 C C . ARG A 1 233 ? 1.946 -4.605 16.612 1.00 95.88 233 ARG A C 1
ATOM 1855 O O . ARG A 1 233 ? 0.824 -4.974 16.288 1.00 95.88 233 ARG A O 1
ATOM 1862 N N . ALA A 1 234 ? 2.167 -3.468 17.273 1.00 96.62 234 ALA A N 1
ATOM 1863 C CA . ALA A 1 234 ? 1.090 -2.555 17.658 1.00 96.62 234 ALA A CA 1
ATOM 1864 C C . ALA A 1 234 ? 0.357 -1.970 16.443 1.00 96.62 234 ALA A C 1
ATOM 1866 O O . ALA A 1 234 ? -0.865 -1.895 16.459 1.00 96.62 234 ALA A O 1
ATOM 1867 N N . LEU A 1 235 ? 1.076 -1.621 15.368 1.00 96.25 235 LEU A N 1
ATOM 1868 C CA . LEU A 1 235 ? 0.467 -1.155 14.119 1.00 96.25 235 LEU A CA 1
ATOM 1869 C C . LEU A 1 235 ? -0.553 -2.163 13.572 1.00 96.25 235 LEU A C 1
ATOM 1871 O O . LEU A 1 235 ? -1.662 -1.772 13.209 1.00 96.25 235 LEU A O 1
ATOM 1875 N N . LEU A 1 236 ? -0.207 -3.453 13.549 1.00 96.69 236 LEU A N 1
ATOM 1876 C CA . LEU A 1 236 ? -1.136 -4.493 13.110 1.00 96.69 236 LEU A CA 1
ATOM 1877 C C . LEU A 1 236 ? -2.301 -4.683 14.076 1.00 96.69 236 LEU A C 1
ATOM 1879 O O . LEU A 1 236 ? -3.430 -4.778 13.617 1.00 96.69 236 LEU A O 1
ATOM 1883 N N . LEU A 1 237 ? -2.057 -4.702 15.388 1.00 97.88 237 LEU A N 1
ATOM 1884 C CA . LEU A 1 237 ? -3.122 -4.882 16.382 1.00 97.88 237 LEU A CA 1
ATOM 1885 C C . LEU A 1 237 ? -4.138 -3.737 16.364 1.00 97.88 237 LEU A C 1
ATOM 1887 O O . LEU A 1 237 ? -5.336 -3.995 16.349 1.00 97.88 237 LEU A O 1
ATOM 1891 N N . VAL A 1 238 ? -3.673 -2.489 16.272 1.00 97.69 238 VAL A N 1
ATOM 1892 C CA . VAL A 1 238 ? -4.544 -1.310 16.133 1.00 97.69 238 VAL A CA 1
ATOM 1893 C C . VAL A 1 238 ? -5.330 -1.362 14.819 1.00 97.69 238 VAL A C 1
ATOM 1895 O O . VAL A 1 238 ? -6.516 -1.047 14.799 1.00 97.69 238 VAL A O 1
ATOM 1898 N N . SER A 1 239 ? -4.701 -1.799 13.721 1.00 97.31 239 SER A N 1
ATOM 1899 C CA . SER A 1 239 ? -5.390 -1.948 12.429 1.00 97.31 239 SER A CA 1
ATOM 1900 C C . SER A 1 239 ? -6.449 -3.053 12.470 1.00 97.31 239 SER A C 1
ATOM 1902 O O . SER A 1 239 ? -7.559 -2.859 11.986 1.00 97.31 239 SER A O 1
ATOM 1904 N N . LEU A 1 240 ? -6.126 -4.197 13.079 1.00 97.62 240 LEU A N 1
ATOM 1905 C CA . LEU A 1 240 ? -7.046 -5.317 13.264 1.00 97.62 240 LEU A CA 1
ATOM 1906 C C . LEU A 1 240 ? -8.239 -4.925 14.123 1.00 97.62 240 LEU A C 1
ATOM 1908 O O . LEU A 1 240 ? -9.367 -5.202 13.729 1.00 97.62 240 LEU A O 1
ATOM 1912 N N . TYR A 1 241 ? -8.003 -4.259 15.253 1.00 97.75 241 TYR A N 1
ATOM 1913 C CA . TYR A 1 241 ? -9.071 -3.752 16.107 1.00 97.75 241 TYR A CA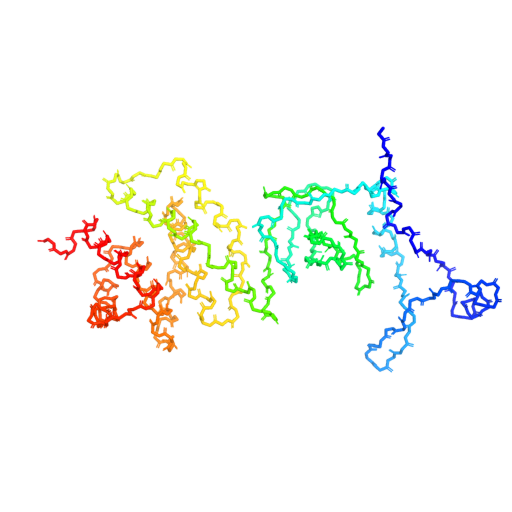 1
ATOM 1914 C C . TYR A 1 241 ? -10.032 -2.869 15.303 1.00 97.75 241 TYR A C 1
ATOM 1916 O O . TYR A 1 241 ? -11.212 -3.196 15.200 1.00 97.75 241 TYR A O 1
ATOM 1924 N N . GLY A 1 242 ? -9.503 -1.856 14.610 1.00 96.50 242 GLY A N 1
ATOM 1925 C CA . GLY A 1 242 ? -10.309 -0.960 13.783 1.00 96.50 242 GLY A CA 1
ATOM 1926 C C . GLY A 1 242 ? -11.068 -1.638 12.636 1.00 96.50 242 GLY A C 1
ATOM 1927 O O . GLY A 1 242 ? -12.101 -1.128 12.219 1.00 96.50 242 GLY A O 1
ATOM 1928 N N . CYS A 1 243 ? -10.599 -2.778 12.119 1.00 97.31 243 CYS A N 1
ATOM 1929 C CA . CYS A 1 243 ? -11.278 -3.489 11.028 1.00 97.31 243 CYS A CA 1
ATOM 1930 C C . CYS A 1 243 ? -12.288 -4.547 11.498 1.00 97.31 243 CYS A C 1
ATOM 1932 O O . CYS A 1 243 ? -13.190 -4.901 10.738 1.00 97.31 243 CYS A O 1
ATOM 1934 N N . THR A 1 244 ? -12.106 -5.100 12.700 1.00 95.25 244 THR A N 1
ATOM 1935 C CA . THR A 1 244 ? -12.824 -6.304 13.161 1.00 95.25 244 THR A CA 1
ATOM 1936 C C . THR A 1 244 ? -13.754 -6.067 14.337 1.00 95.25 244 THR A C 1
ATOM 1938 O O . THR A 1 244 ? -14.550 -6.955 14.622 1.00 95.25 244 THR A O 1
ATOM 1941 N N . ASP A 1 245 ? -13.638 -4.930 15.027 1.00 93.56 245 ASP A N 1
ATOM 1942 C CA . ASP A 1 245 ? -14.399 -4.658 16.252 1.00 93.56 245 ASP A CA 1
ATOM 1943 C C . ASP A 1 245 ? -14.201 -5.733 17.345 1.00 93.56 245 ASP A C 1
ATOM 1945 O O . ASP A 1 245 ? -15.077 -6.107 18.118 1.00 93.56 245 ASP A O 1
ATOM 1949 N N . SER A 1 246 ? -13.006 -6.326 17.372 1.00 95.50 246 SER A N 1
ATOM 1950 C CA . SER A 1 246 ? -12.691 -7.439 18.266 1.00 95.50 246 SER A CA 1
ATOM 1951 C C . SER A 1 246 ? -12.072 -6.948 19.572 1.00 95.50 246 SER A C 1
ATOM 1953 O O . SER A 1 246 ? -10.965 -6.398 19.591 1.00 95.50 246 SER A O 1
ATOM 1955 N N . SER A 1 247 ? -12.738 -7.249 20.691 1.00 94.00 247 SER A N 1
ATOM 1956 C CA . SER A 1 247 ? -12.256 -6.956 22.052 1.00 94.00 247 SER A CA 1
ATOM 1957 C C . SER A 1 247 ? -10.935 -7.658 22.395 1.00 94.00 247 SER A C 1
ATOM 1959 O O . SER A 1 247 ? -10.170 -7.188 23.240 1.00 94.00 247 SER A O 1
ATOM 1961 N N . LEU A 1 248 ? -10.613 -8.762 21.709 1.00 95.19 248 LEU A N 1
ATOM 1962 C CA . LEU A 1 248 ? -9.305 -9.409 21.816 1.00 95.19 248 LEU A CA 1
ATOM 1963 C C . LEU A 1 248 ? -8.200 -8.497 21.269 1.00 95.19 248 LEU A C 1
ATOM 1965 O O . LEU A 1 248 ? -7.196 -8.278 21.945 1.00 95.19 248 LEU A O 1
ATOM 1969 N N . TYR A 1 249 ? -8.381 -7.960 20.058 1.00 97.12 249 TYR A N 1
ATOM 1970 C CA . TYR A 1 249 ? -7.379 -7.088 19.442 1.00 97.12 249 TYR A CA 1
ATOM 1971 C C . TYR A 1 249 ? -7.296 -5.735 20.131 1.00 97.12 249 TYR A C 1
ATOM 1973 O O . TYR A 1 249 ? -6.190 -5.217 20.267 1.00 97.12 249 TYR A O 1
ATOM 1981 N N . GLN A 1 250 ? -8.420 -5.222 20.635 1.00 96.94 250 GLN A N 1
ATOM 1982 C CA . GLN A 1 250 ? -8.440 -4.057 21.512 1.00 96.94 250 GLN A CA 1
ATOM 1983 C C . GLN A 1 250 ? -7.500 -4.264 22.711 1.00 96.94 250 GLN A C 1
ATOM 1985 O O . GLN A 1 250 ? -6.540 -3.513 22.881 1.00 96.94 250 GLN A O 1
ATOM 1990 N N . ARG A 1 251 ? -7.713 -5.322 23.508 1.00 96.88 251 ARG A N 1
ATOM 1991 C CA . ARG A 1 251 ? -6.902 -5.598 24.705 1.00 96.88 251 ARG A CA 1
ATOM 1992 C C . ARG A 1 251 ? -5.418 -5.731 24.373 1.00 96.88 251 ARG A C 1
ATOM 1994 O O . ARG A 1 251 ? -4.583 -5.088 25.000 1.00 96.88 251 ARG A O 1
ATOM 2001 N N . MET A 1 252 ? -5.096 -6.518 23.347 1.00 96.88 252 MET A N 1
ATOM 2002 C CA . MET A 1 252 ? -3.713 -6.707 22.901 1.00 96.88 252 MET A CA 1
ATOM 2003 C C . MET A 1 252 ? -3.072 -5.402 22.401 1.00 96.88 252 MET A C 1
ATOM 2005 O O . MET A 1 252 ? -1.863 -5.219 22.547 1.00 96.88 252 MET A O 1
ATOM 2009 N N . ALA A 1 253 ? -3.845 -4.504 21.781 1.00 96.75 253 ALA A N 1
ATOM 2010 C CA . ALA A 1 253 ? -3.353 -3.198 21.358 1.00 96.75 253 ALA A CA 1
ATOM 2011 C C . ALA A 1 253 ? -3.028 -2.310 22.569 1.00 96.75 253 ALA A C 1
ATOM 2013 O O . ALA A 1 253 ? -1.923 -1.768 22.621 1.00 96.75 253 ALA A O 1
ATOM 2014 N N . HIS A 1 254 ? -3.923 -2.227 23.559 1.00 96.94 254 HIS A N 1
ATOM 2015 C CA . HIS A 1 254 ? -3.689 -1.477 24.801 1.00 96.94 254 HIS A CA 1
ATOM 2016 C C . HIS A 1 254 ? -2.474 -1.981 25.578 1.00 96.94 254 HIS A C 1
ATOM 2018 O O . HIS A 1 254 ? -1.609 -1.183 25.931 1.00 96.94 254 HIS A O 1
ATOM 2024 N N . GLU A 1 255 ? -2.316 -3.301 25.725 1.00 95.69 255 GLU A N 1
ATOM 2025 C CA . GLU A 1 255 ? -1.149 -3.904 26.390 1.00 95.69 255 GLU A CA 1
ATOM 2026 C C . GLU A 1 255 ? 0.197 -3.423 25.810 1.00 95.69 255 GLU A C 1
ATOM 2028 O O . GLU A 1 255 ? 1.199 -3.359 26.524 1.00 95.69 255 GLU A O 1
ATOM 2033 N N . LEU A 1 256 ? 0.246 -3.078 24.517 1.00 94.88 256 LEU A N 1
ATOM 2034 C CA . LEU A 1 256 ? 1.458 -2.565 23.871 1.00 94.88 256 LEU A CA 1
ATOM 2035 C C . LEU A 1 256 ? 1.546 -1.042 23.820 1.00 94.88 256 LEU A C 1
ATOM 2037 O O . LEU A 1 256 ? 2.659 -0.512 23.847 1.00 94.88 256 LEU A O 1
ATOM 2041 N N . VAL A 1 257 ? 0.415 -0.358 23.655 1.00 95.94 257 VAL A N 1
ATOM 2042 C CA . VAL A 1 257 ? 0.361 1.082 23.375 1.00 95.94 257 VAL A CA 1
ATOM 2043 C C . VAL A 1 257 ? 0.296 1.906 24.657 1.00 95.94 257 VAL A C 1
ATOM 2045 O O . VAL A 1 257 ? 0.905 2.975 24.702 1.00 95.94 257 VAL A O 1
ATOM 2048 N N . ASP A 1 258 ? -0.369 1.417 25.705 1.00 94.62 258 ASP A N 1
ATOM 2049 C CA . ASP A 1 258 ? -0.578 2.169 26.945 1.00 94.62 258 ASP A CA 1
ATOM 2050 C C . ASP A 1 258 ? 0.728 2.629 27.612 1.00 94.62 258 ASP A C 1
ATOM 2052 O O . ASP A 1 258 ? 0.814 3.811 27.958 1.00 94.62 258 ASP A O 1
ATOM 2056 N N . PRO A 1 259 ? 1.797 1.803 27.689 1.00 94.69 259 PRO A N 1
ATOM 2057 C CA . PRO A 1 259 ? 3.074 2.247 28.248 1.00 94.69 259 PRO A CA 1
ATOM 2058 C C . PRO A 1 259 ? 3.692 3.448 27.516 1.00 94.69 259 PRO A C 1
ATOM 2060 O O . PRO A 1 259 ? 4.518 4.162 28.076 1.00 94.69 259 PRO A O 1
ATOM 2063 N N . TRP A 1 260 ? 3.320 3.695 26.255 1.00 94.31 260 TRP A N 1
ATOM 2064 C CA . TRP A 1 260 ? 3.851 4.820 25.480 1.00 94.31 260 TRP A CA 1
ATOM 2065 C C . TRP A 1 260 ? 3.192 6.152 25.824 1.00 94.31 260 TRP A C 1
ATOM 2067 O O . TRP A 1 260 ? 3.731 7.195 25.460 1.00 94.31 260 TRP A O 1
ATOM 2077 N N . MET A 1 261 ? 2.040 6.137 26.499 1.00 87.56 261 MET A N 1
ATOM 2078 C CA . MET A 1 261 ? 1.369 7.360 26.946 1.00 87.56 261 MET A CA 1
ATOM 2079 C C . MET A 1 261 ? 2.136 8.058 28.074 1.00 87.56 261 MET A C 1
ATOM 2081 O O . MET A 1 261 ? 2.023 9.271 28.224 1.00 87.56 261 MET A O 1
ATOM 2085 N N . GLU A 1 262 ? 2.934 7.300 28.826 1.00 89.44 262 GLU A N 1
ATOM 2086 C CA . GLU A 1 262 ? 3.777 7.801 29.915 1.00 89.44 262 GLU A CA 1
ATOM 2087 C C . GLU A 1 262 ? 5.168 8.250 29.429 1.00 89.44 262 GLU A C 1
ATOM 2089 O O . GLU A 1 262 ? 5.945 8.833 30.186 1.00 89.44 262 GLU A O 1
ATOM 2094 N N . GLU A 1 263 ? 5.509 8.012 28.156 1.00 90.62 263 GLU A N 1
ATOM 2095 C CA . GLU A 1 263 ? 6.778 8.466 27.587 1.00 90.62 263 GLU A CA 1
ATOM 2096 C C . GLU A 1 263 ? 6.797 9.995 27.457 1.00 90.62 263 GLU A C 1
ATOM 2098 O O . GLU A 1 263 ? 5.909 10.595 26.859 1.00 90.62 263 GLU A O 1
ATOM 2103 N N . ALA A 1 264 ? 7.862 10.641 27.942 1.00 83.06 264 ALA A N 1
ATOM 2104 C CA . ALA A 1 264 ? 7.988 12.102 27.894 1.00 83.06 264 ALA A CA 1
ATOM 2105 C C . ALA A 1 264 ? 8.035 12.675 26.460 1.00 83.06 264 ALA A C 1
ATOM 2107 O O . ALA A 1 264 ? 7.653 13.819 26.228 1.00 83.06 264 ALA A O 1
ATOM 2108 N N . SER A 1 265 ? 8.534 11.899 25.491 1.00 87.31 265 SER A N 1
ATOM 2109 C CA . SER A 1 265 ? 8.603 12.302 24.081 1.00 87.31 265 SER A CA 1
ATOM 2110 C C . SER A 1 265 ? 8.508 11.077 23.158 1.00 87.31 265 SER A C 1
ATOM 2112 O O . SER A 1 265 ? 9.527 10.572 22.670 1.00 87.31 265 SER A O 1
ATOM 2114 N N . PRO A 1 266 ? 7.295 10.535 22.941 1.00 88.69 266 PRO A N 1
ATOM 2115 C CA . PRO A 1 266 ? 7.108 9.376 22.083 1.00 88.69 266 PRO A CA 1
ATOM 2116 C C . PRO A 1 266 ? 7.417 9.735 20.624 1.00 88.69 266 PRO A C 1
ATOM 2118 O O . PRO A 1 266 ? 7.146 10.837 20.146 1.00 88.69 266 PRO A O 1
ATOM 2121 N N . LYS A 1 267 ? 7.973 8.775 19.874 1.00 89.06 267 LYS A N 1
ATOM 2122 C CA . LYS A 1 267 ? 8.200 8.935 18.426 1.00 89.06 267 LYS A CA 1
ATOM 2123 C C . LYS A 1 267 ? 6.873 9.213 17.707 1.00 89.06 267 LYS A C 1
ATOM 2125 O O . LYS A 1 267 ? 5.867 8.606 18.063 1.00 89.06 267 LYS A O 1
ATOM 2130 N N . LYS A 1 268 ? 6.901 9.986 16.607 1.00 87.94 268 LYS A N 1
ATOM 2131 C CA . LYS A 1 268 ? 5.720 10.289 15.760 1.00 87.94 268 LYS A CA 1
ATOM 2132 C C . LYS A 1 268 ? 4.858 9.048 15.476 1.00 87.94 268 LYS A C 1
ATOM 2134 O O . LYS A 1 268 ? 3.642 9.106 15.608 1.00 87.94 268 LYS A O 1
ATOM 2139 N N . SER A 1 269 ? 5.481 7.911 15.149 1.00 87.44 269 SER A N 1
ATOM 2140 C CA . SER A 1 269 ? 4.770 6.649 14.890 1.00 87.44 269 SER A CA 1
ATOM 2141 C C . SER A 1 269 ? 3.968 6.133 16.092 1.00 87.44 269 SER A C 1
ATOM 2143 O O . SER A 1 269 ? 2.860 5.642 15.909 1.00 87.44 269 SER A O 1
ATOM 2145 N N . LYS A 1 270 ? 4.485 6.269 17.320 1.00 94.31 270 LYS A N 1
ATOM 2146 C CA . LYS A 1 270 ? 3.761 5.914 18.551 1.00 94.31 270 LYS A CA 1
ATOM 2147 C C . LYS A 1 270 ? 2.612 6.879 18.805 1.00 94.31 270 LYS A C 1
ATOM 2149 O O . LYS A 1 270 ? 1.516 6.428 19.100 1.00 94.31 270 LYS A O 1
ATOM 2154 N N . THR A 1 271 ? 2.838 8.182 18.630 1.00 93.75 271 THR A N 1
ATOM 2155 C CA . THR A 1 271 ? 1.793 9.206 18.790 1.00 93.75 271 THR A CA 1
ATOM 2156 C C . THR A 1 271 ? 0.600 8.946 17.872 1.00 93.75 271 THR A C 1
ATOM 2158 O O . THR A 1 271 ? -0.540 9.025 18.321 1.00 93.75 271 THR A O 1
ATOM 2161 N N . VAL A 1 272 ? 0.854 8.570 16.612 1.00 94.12 272 VAL A N 1
ATOM 2162 C CA . VAL A 1 272 ? -0.205 8.187 15.665 1.00 94.12 272 VAL A CA 1
ATOM 2163 C C . VAL A 1 272 ? -0.976 6.964 16.169 1.00 94.12 272 VAL A C 1
ATOM 2165 O O . VAL A 1 272 ? -2.201 6.989 16.180 1.00 94.12 272 VAL A O 1
ATOM 2168 N N . LEU A 1 273 ? -0.291 5.915 16.637 1.00 96.69 273 LEU A N 1
ATOM 2169 C CA . LEU A 1 273 ? -0.957 4.709 17.147 1.00 96.69 273 LEU A CA 1
ATOM 2170 C C . LEU A 1 273 ? -1.769 4.962 18.424 1.00 96.69 273 LEU A C 1
ATOM 2172 O O . LEU A 1 273 ? -2.880 4.452 18.524 1.00 96.69 273 LEU A O 1
ATOM 2176 N N . ILE A 1 274 ? -1.263 5.785 19.349 1.00 96.50 274 ILE A N 1
ATOM 2177 C CA . ILE A 1 274 ? -2.002 6.217 20.548 1.00 96.50 274 ILE A CA 1
ATOM 2178 C C . ILE A 1 274 ? -3.295 6.930 20.139 1.00 96.50 274 ILE A C 1
ATOM 2180 O O . ILE A 1 274 ? -4.360 6.628 20.674 1.00 96.50 274 ILE A O 1
ATOM 2184 N N . ARG A 1 275 ? -3.216 7.862 19.177 1.00 96.12 275 ARG A N 1
ATOM 2185 C CA . ARG A 1 275 ? -4.391 8.591 18.683 1.00 96.12 275 ARG A CA 1
ATOM 2186 C C . ARG A 1 275 ? -5.412 7.636 18.062 1.00 96.12 275 ARG A C 1
ATOM 2188 O O . ARG A 1 275 ? -6.562 7.638 18.478 1.00 96.12 275 ARG A O 1
ATOM 2195 N N . ARG A 1 276 ? -4.972 6.779 17.135 1.00 96.81 276 ARG A N 1
ATOM 2196 C CA . ARG A 1 276 ? -5.852 5.839 16.424 1.00 96.81 276 ARG A CA 1
ATOM 2197 C C . ARG A 1 276 ? -6.533 4.842 17.356 1.00 96.81 276 ARG A C 1
ATOM 2199 O O . ARG A 1 276 ? -7.702 4.548 17.150 1.00 96.81 276 ARG A O 1
ATOM 2206 N N . LEU A 1 277 ? -5.822 4.335 18.366 1.00 96.88 277 LEU A N 1
ATOM 2207 C CA . LEU A 1 277 ? -6.404 3.425 19.354 1.00 96.88 277 LEU A CA 1
ATOM 2208 C C . LEU A 1 277 ? -7.554 4.103 20.115 1.00 96.88 277 LEU A C 1
ATOM 2210 O O . LEU A 1 277 ? -8.649 3.554 20.167 1.00 96.88 277 LEU A O 1
ATOM 2214 N N . ARG A 1 278 ? -7.344 5.342 20.583 1.00 95.44 278 ARG A N 1
ATOM 2215 C CA . ARG A 1 278 ? -8.393 6.145 21.238 1.00 95.44 278 ARG A CA 1
ATOM 2216 C C . ARG A 1 278 ? -9.567 6.462 20.312 1.00 95.44 278 ARG A C 1
ATOM 2218 O O . ARG A 1 278 ? -10.712 6.465 20.754 1.00 95.44 278 ARG A O 1
ATOM 2225 N N . ASP A 1 279 ? -9.288 6.761 19.045 1.00 96.81 279 ASP A N 1
ATOM 2226 C CA . ASP A 1 279 ? -10.331 7.009 18.051 1.00 96.81 279 ASP A CA 1
ATOM 2227 C C . ASP A 1 279 ? -11.204 5.758 17.855 1.00 96.81 279 ASP A C 1
ATOM 2229 O O . ASP A 1 279 ? -12.429 5.876 17.894 1.00 96.81 279 ASP A O 1
ATOM 2233 N N . TYR A 1 280 ? -10.599 4.568 17.738 1.00 96.81 280 TYR A N 1
ATOM 2234 C CA . TYR A 1 280 ? -11.338 3.306 17.631 1.00 96.81 280 TYR A CA 1
ATOM 2235 C C . TYR A 1 280 ? -12.138 2.978 18.885 1.00 96.81 280 TYR A C 1
ATOM 2237 O O . TYR A 1 280 ? -13.307 2.640 18.755 1.00 96.81 280 TYR A O 1
ATOM 2245 N N . ASP A 1 281 ? -11.577 3.159 20.081 1.00 95.81 281 ASP A N 1
ATOM 2246 C CA . ASP A 1 281 ? -12.329 2.977 21.327 1.00 95.81 281 ASP A CA 1
ATOM 2247 C C . ASP A 1 281 ? -13.598 3.823 21.382 1.00 95.81 281 ASP A C 1
ATOM 2249 O O . ASP A 1 281 ? -14.653 3.348 21.801 1.00 95.81 281 ASP A O 1
ATOM 2253 N N . ARG A 1 282 ? -13.506 5.076 20.925 1.00 94.69 282 ARG A N 1
ATOM 2254 C CA . ARG A 1 282 ? -14.656 5.978 20.849 1.00 94.69 282 ARG A CA 1
ATOM 2255 C C . ARG A 1 282 ? -15.656 5.536 19.782 1.00 94.69 282 ARG A C 1
ATOM 2257 O O . ARG A 1 282 ? -16.856 5.614 20.012 1.00 94.69 282 ARG A O 1
ATOM 2264 N N . TRP A 1 283 ? -15.191 5.144 18.598 1.00 94.94 283 TRP A N 1
ATOM 2265 C CA . TRP A 1 283 ? -16.083 4.777 17.492 1.00 94.94 283 TRP A CA 1
ATOM 2266 C C . TRP A 1 283 ? -16.794 3.442 17.724 1.00 94.94 283 TRP A C 1
ATOM 2268 O O . TRP A 1 283 ? -17.957 3.310 17.356 1.00 94.94 283 TRP A O 1
ATOM 2278 N N . LEU A 1 284 ? -16.109 2.489 18.355 1.00 93.06 284 LEU A N 1
ATOM 2279 C CA . LEU A 1 284 ? -16.580 1.125 18.599 1.00 93.06 284 LEU A CA 1
ATOM 2280 C C . LEU A 1 284 ? -17.245 0.947 19.970 1.00 93.06 284 LEU A C 1
ATOM 2282 O O . LEU A 1 284 ? -17.884 -0.068 20.221 1.00 93.06 284 LEU A O 1
ATOM 2286 N N . LYS A 1 285 ? -17.143 1.950 20.852 1.00 89.12 285 LYS A N 1
ATOM 2287 C CA . LYS A 1 285 ? -17.791 1.984 22.176 1.00 89.12 285 LYS A CA 1
ATOM 2288 C C . LYS A 1 285 ? -17.376 0.850 23.113 1.00 89.12 285 LYS A C 1
ATOM 2290 O O . LYS A 1 285 ? -18.115 0.483 24.014 1.00 89.12 285 LYS A O 1
ATOM 2295 N N . HIS A 1 286 ? -16.172 0.311 22.952 1.00 81.31 286 HIS A N 1
ATOM 2296 C CA . HIS A 1 286 ? -15.659 -0.720 23.858 1.00 81.31 286 HIS A CA 1
ATOM 2297 C C . HIS A 1 286 ? -15.241 -0.185 25.243 1.00 81.31 286 HIS A C 1
ATOM 2299 O O . HIS A 1 286 ? -14.920 -0.975 26.129 1.00 81.31 286 HIS A O 1
ATOM 2305 N N . ASN A 1 287 ? -15.227 1.141 25.428 1.00 68.00 287 ASN A N 1
ATOM 2306 C CA . ASN A 1 287 ? -14.946 1.813 26.701 1.00 68.00 287 ASN A CA 1
ATOM 2307 C C . ASN A 1 287 ? -16.208 2.425 27.354 1.00 68.00 287 ASN A C 1
ATOM 2309 O O . ASN A 1 287 ? -16.074 3.140 28.349 1.00 68.00 287 ASN A O 1
ATOM 2313 N N . GLU A 1 288 ? -17.399 2.185 26.789 1.00 55.59 288 GLU A N 1
ATOM 2314 C CA . GLU A 1 288 ? -18.713 2.593 27.326 1.00 55.59 288 GLU A CA 1
ATOM 2315 C C . GLU A 1 288 ? -19.449 1.390 27.934 1.00 55.59 288 GLU A C 1
ATOM 2317 O O . GLU A 1 288 ? -20.095 1.579 28.992 1.00 55.59 288 GLU A O 1
#

Sequence (288 aa):
MVNTKRPLLYNYVFVHASEDEIFSLKRTLPLYNFLPRVSSGGRSYFPYLSDREMDTLRWVAASYSNELPVYVPDSGRLLKGDRVRITSGPFTNMEAEVVVQSGGGHKDVMVRILDCLWVPLFEVRAGEYELIELNTGGKHVYTHLDNDRLSEGLHDALGRYHASGVVVDEDARLAREVLRGYASLRGETDVIRCKLYSLLLPAYKLLGDEDEFDRLHATVRSMLPVIKAGQSRALLLVSLYGCTDSSLYQRMAHELVDPWMEEASPKKSKTVLIRRLRDYDRWLKHNE

Foldseek 3Di:
DDQPKAFQCNLDDDDDDDPVVVVVVCVVCVVDDFDAWDDDPNDTDGDDDDPVLVVVVVLVCVLCVRIDDDDFEPPPADDFQFWKAFCDDPRHGFIWTFHQDPDDPTTFTWGDRPVPDTTTDPYDDLPRMAGQEDPPPDPCLVVNLPPVVLLVLLLVQLLVCLVPVAGDPVSLVSLVSLCRHQVNYDDPDLLSLLSSLLNNLSSCLSNVVVVVNVVSVVVLVVCLVVDPPLLSSLSNLLSCCSRPVDPVSLVVNCVRLVVQVPDPDHDPSSVVSNVSSVSSCVSSVPVD

Secondary structure (DSSP, 8-state):
-----EETTTT-------HHHHHHHHHH-TT--PPPPEEETTEEE-----HHHHHHHHHHHHHTTTEE-------SS--TT-EEEE-SSTTTT-EEEEE--SSTT--EEEEEETTTEEEEPP---TTSEEEEE--TTSTTHHHHH--HHHHHHHHHHHHHHHHHS---HHHHHHHHHHHHHHTT---SSHHHHHHHHHHHHHHHHHHT-HHHHHHHHHHHHHHGGG---HHHHHHHHHHHHHHH--HHHHHHHHHHHGGGGG-SS--HHHHHHHHHHHHHHHHHTTT-

pLDDT: mean 78.16, std 16.98, range [34.44, 98.31]

Organism: Parabacteroides distasonis (NCBI:txid823)

InterPro domains:
  IPR036735 NusG, N-terminal domain superfamily [G3DSA:3.30.70.940] (1-117)